Protein AF-A0A2E0Z6H3-F1 (afdb_monomer_lite)

Foldseek 3Di:
DFDWDQAQVRDTDGPVCVVVCCVPPPSNVVVVVVVVVVVVVVVVVVVVVVVVVVVVVPPPPPPPPPVVFQFPPRFDDDDLVVLLVLCPPLLCSLLVLLCVGQQVDAAGQKADPDPVDQKIWGFHADPNDTDTDIDGNLVVLLVSSVVSLCCSCVVNVVVVSDVNNVVVVVCQVVDDPVSSVVSSVSNVVSRVVRHDDPD

Structure (mmCIF, N/CA/C/O backbone):
data_AF-A0A2E0Z6H3-F1
#
_entry.id   AF-A0A2E0Z6H3-F1
#
loop_
_atom_site.group_PDB
_atom_site.id
_atom_site.type_symbol
_atom_site.label_atom_id
_atom_site.label_alt_id
_atom_site.label_comp_id
_atom_site.label_asym_id
_atom_site.label_entity_id
_atom_site.label_seq_id
_atom_site.pdbx_PDB_ins_code
_atom_site.Cartn_x
_atom_site.Cartn_y
_atom_site.Cartn_z
_atom_site.occupancy
_atom_site.B_iso_or_equiv
_atom_site.auth_seq_id
_atom_site.auth_comp_id
_atom_site.auth_asym_id
_atom_site.auth_atom_id
_atom_site.pdbx_PDB_model_num
ATOM 1 N N . MET A 1 1 ? -48.925 24.513 62.152 1.00 54.62 1 MET A N 1
ATOM 2 C CA . MET A 1 1 ? -49.611 23.361 61.527 1.00 54.62 1 MET A CA 1
ATOM 3 C C . MET A 1 1 ? -48.626 22.205 61.467 1.00 54.62 1 MET A C 1
ATOM 5 O O . MET A 1 1 ? -47.505 22.418 61.027 1.00 54.62 1 MET A O 1
ATOM 9 N N . SER A 1 2 ? -48.982 21.026 61.973 1.00 65.69 2 SER A N 1
ATOM 10 C CA . SER A 1 2 ? -48.089 19.860 61.970 1.00 65.69 2 SER A CA 1
ATOM 11 C C . SER A 1 2 ? -48.009 19.285 60.557 1.00 65.69 2 SER A C 1
ATOM 13 O O . SER A 1 2 ? -49.014 18.799 60.042 1.00 65.69 2 SER A O 1
ATOM 15 N N . GLU A 1 3 ? -46.840 19.339 59.918 1.00 81.25 3 GLU A N 1
ATOM 16 C CA . GLU A 1 3 ? -46.654 18.723 58.602 1.00 81.25 3 GLU A CA 1
ATOM 17 C C . GLU A 1 3 ? -46.812 17.200 58.707 1.00 81.25 3 GLU A C 1
ATOM 19 O O . GLU A 1 3 ? -46.030 16.506 59.371 1.00 81.25 3 GLU A O 1
ATOM 24 N N . ASN A 1 4 ? -47.856 16.688 58.058 1.00 86.69 4 ASN A N 1
ATOM 25 C CA . ASN A 1 4 ? -48.128 15.264 57.954 1.00 86.69 4 ASN A CA 1
ATOM 26 C C . ASN A 1 4 ? -47.523 14.718 56.661 1.00 86.69 4 ASN A C 1
ATOM 28 O O . ASN A 1 4 ? -47.667 15.306 55.592 1.00 86.69 4 ASN A O 1
ATOM 32 N N . VAL A 1 5 ? -46.875 13.562 56.760 1.00 87.69 5 VAL A N 1
ATOM 33 C CA . VAL A 1 5 ? -46.266 12.852 55.637 1.00 87.69 5 VAL A CA 1
ATOM 34 C C . VAL A 1 5 ? -47.102 11.616 55.332 1.00 87.69 5 VAL A C 1
ATOM 36 O O . VAL A 1 5 ? -47.430 10.835 56.231 1.00 87.69 5 VAL A O 1
ATOM 39 N N . ARG A 1 6 ? -47.448 11.433 54.055 1.00 89.38 6 ARG A N 1
ATOM 40 C CA . ARG A 1 6 ? -48.153 10.242 53.574 1.00 89.38 6 ARG A CA 1
ATOM 41 C C . ARG A 1 6 ? -47.163 9.087 53.446 1.00 89.38 6 ARG A C 1
ATOM 43 O O . ARG A 1 6 ? -46.123 9.229 52.810 1.00 89.38 6 ARG A O 1
ATOM 50 N N . THR A 1 7 ? -47.462 7.958 54.077 1.00 87.69 7 THR A N 1
ATOM 51 C CA . THR A 1 7 ? -46.603 6.769 54.055 1.00 87.69 7 THR A CA 1
ATOM 52 C C . THR A 1 7 ? -47.005 5.809 52.939 1.00 87.69 7 THR A C 1
ATOM 54 O O . THR A 1 7 ? -48.088 5.911 52.366 1.00 87.69 7 THR A O 1
ATOM 57 N N . LEU A 1 8 ? -46.137 4.836 52.657 1.00 83.81 8 LEU A N 1
ATOM 58 C CA . LEU A 1 8 ? -46.324 3.812 51.620 1.00 83.81 8 LEU A CA 1
ATOM 59 C C . LEU A 1 8 ? -47.538 2.905 51.875 1.00 83.81 8 LEU A C 1
ATOM 61 O O . LEU A 1 8 ? -48.073 2.302 50.953 1.00 83.81 8 LEU A O 1
ATOM 65 N N . CYS A 1 9 ? -48.017 2.831 53.121 1.00 87.75 9 CYS A N 1
ATOM 66 C CA . CYS A 1 9 ? -49.268 2.147 53.449 1.00 87.75 9 CYS A CA 1
ATOM 67 C C . CYS A 1 9 ? -50.520 3.037 53.305 1.00 87.75 9 CYS A C 1
ATOM 69 O O . CYS A 1 9 ? -51.617 2.595 53.646 1.00 87.75 9 CYS A O 1
ATOM 71 N N . GLY A 1 10 ? -50.361 4.280 52.836 1.00 86.94 10 GLY A N 1
ATOM 72 C CA . GLY A 1 10 ? -51.429 5.252 52.597 1.00 86.94 10 GLY A CA 1
ATOM 73 C C . GLY A 1 10 ? -51.813 6.115 53.803 1.00 86.94 10 GLY A C 1
ATOM 74 O O . GLY A 1 10 ? -52.630 7.021 53.642 1.00 86.94 10 GLY A O 1
ATOM 75 N N . LYS A 1 11 ? -51.234 5.877 54.990 1.00 88.12 11 LYS A N 1
ATOM 76 C CA . LYS A 1 11 ? -51.559 6.608 56.228 1.00 88.12 11 LYS A CA 1
ATOM 77 C C . LYS A 1 11 ? -50.783 7.920 56.340 1.00 88.12 11 LYS A C 1
ATOM 79 O O . LYS A 1 11 ? -49.640 8.017 55.900 1.00 88.12 11 LYS A O 1
ATOM 84 N N . LEU A 1 12 ? -51.397 8.922 56.963 1.00 89.06 12 LEU A N 1
ATOM 85 C CA . LEU A 1 12 ? -50.755 10.194 57.289 1.00 89.06 12 LEU A CA 1
ATOM 86 C C . LEU A 1 12 ? -50.176 10.125 58.701 1.00 89.06 12 LEU A C 1
ATOM 88 O O . LEU A 1 12 ? -50.877 9.780 59.651 1.00 89.06 12 LEU A O 1
ATOM 92 N N . HIS A 1 13 ? -48.896 10.454 58.834 1.00 88.62 13 HIS A N 1
ATOM 93 C CA . HIS A 1 13 ? -48.210 10.510 60.121 1.00 88.62 13 HIS A CA 1
ATOM 94 C C . HIS A 1 13 ? -47.474 11.839 60.264 1.00 88.62 13 HIS A C 1
ATOM 96 O O . HIS A 1 13 ? -46.907 12.342 59.295 1.00 88.62 13 HIS A O 1
ATOM 102 N N . SER A 1 14 ? -47.423 12.383 61.481 1.00 89.50 14 SER A N 1
ATOM 103 C CA . SER A 1 14 ? -46.542 13.514 61.775 1.00 89.50 14 SER A CA 1
ATOM 104 C C . SER A 1 14 ? -45.079 13.126 61.527 1.00 89.50 14 SER A C 1
ATOM 106 O O . SER A 1 14 ? -44.689 11.969 61.735 1.00 89.50 14 SER A O 1
ATOM 108 N N . LYS A 1 15 ? -44.238 14.095 61.142 1.00 84.25 15 LYS A N 1
ATOM 109 C CA . LYS A 1 15 ? -42.790 13.872 60.944 1.00 84.25 15 LYS A CA 1
ATOM 110 C C . LYS A 1 15 ? -42.109 13.179 62.132 1.00 84.25 15 LYS A C 1
ATOM 112 O O . LYS A 1 15 ? -41.262 12.318 61.932 1.00 84.25 15 LYS A O 1
ATOM 117 N N . SER A 1 16 ? -42.515 13.488 63.363 1.00 86.00 16 SER A N 1
ATOM 118 C CA . SER A 1 16 ? -41.980 12.866 64.584 1.00 86.00 16 SER A CA 1
ATOM 119 C C . SER A 1 16 ? -42.331 11.378 64.739 1.00 86.00 16 SER A C 1
ATOM 121 O O . SER A 1 16 ? -41.592 10.633 65.381 1.00 86.00 16 SER A O 1
ATOM 123 N N . ASN A 1 17 ? -43.427 10.914 64.130 1.00 87.00 17 ASN A N 1
ATOM 124 C CA . ASN A 1 17 ? -43.939 9.549 64.291 1.00 87.00 17 ASN A CA 1
ATOM 125 C C . ASN A 1 17 ? -43.661 8.633 63.092 1.00 87.00 17 ASN A C 1
ATOM 127 O O . ASN A 1 17 ? -43.848 7.417 63.192 1.00 87.00 17 ASN A O 1
ATOM 131 N N . ILE A 1 18 ? -43.174 9.175 61.971 1.00 86.50 18 ILE A N 1
ATOM 132 C CA . ILE A 1 18 ? -42.938 8.387 60.755 1.00 86.50 18 ILE A CA 1
ATOM 133 C C . ILE A 1 18 ? -41.872 7.301 60.943 1.00 86.50 18 ILE A C 1
ATOM 135 O O . ILE A 1 18 ? -42.036 6.194 60.438 1.00 86.50 18 ILE A O 1
ATOM 139 N N . SER A 1 19 ? -40.814 7.578 61.712 1.00 86.25 19 SER A N 1
ATOM 140 C CA . SER A 1 19 ? -39.741 6.608 61.979 1.00 86.25 19 SER A CA 1
ATOM 141 C C . SER A 1 19 ? -40.259 5.398 62.763 1.00 86.25 19 SER A C 1
ATOM 143 O O . SER A 1 19 ? -39.981 4.254 62.407 1.00 86.25 19 SER A O 1
ATOM 145 N N . LYS A 1 20 ? -41.106 5.635 63.777 1.00 88.38 20 LYS A N 1
ATOM 146 C CA . LYS A 1 20 ? -41.767 4.558 64.530 1.00 88.38 20 LYS A CA 1
ATOM 147 C C . LYS A 1 20 ? -42.702 3.751 63.634 1.00 88.38 20 LYS A C 1
ATOM 149 O O . LYS A 1 20 ? -42.660 2.527 63.666 1.00 88.38 20 LYS A O 1
ATOM 154 N N . HIS A 1 21 ? -43.497 4.424 62.801 1.00 88.00 21 HIS A N 1
ATOM 155 C CA . HIS A 1 21 ? -44.404 3.759 61.868 1.00 88.00 21 HIS A CA 1
ATOM 156 C C . HIS A 1 21 ? -43.667 2.871 60.855 1.00 88.00 21 HIS A C 1
ATOM 158 O O . HIS A 1 21 ? -44.084 1.737 60.633 1.00 88.00 21 HIS A O 1
ATOM 164 N N . ARG A 1 22 ? -42.562 3.347 60.264 1.00 84.31 22 ARG A N 1
ATOM 165 C CA . ARG A 1 22 ? -41.758 2.555 59.316 1.00 84.31 22 ARG A CA 1
ATOM 166 C C . ARG A 1 22 ? -41.234 1.257 59.936 1.00 84.31 22 ARG A C 1
ATOM 168 O O . ARG A 1 22 ? -41.181 0.249 59.247 1.00 84.31 22 ARG A O 1
ATOM 175 N N . LYS A 1 23 ? -40.922 1.260 61.236 1.00 86.44 23 LYS A N 1
ATOM 176 C CA . LYS A 1 23 ? -40.415 0.084 61.963 1.00 86.44 23 LYS A CA 1
ATOM 177 C C . LYS A 1 23 ? -41.486 -0.929 62.369 1.00 86.44 23 LYS A C 1
ATOM 179 O O . LYS A 1 23 ? -41.143 -2.070 62.649 1.00 86.44 23 LYS A O 1
ATOM 184 N N . THR A 1 24 ? -42.755 -0.531 62.443 1.00 88.44 24 THR A N 1
ATOM 185 C CA . THR A 1 24 ? -43.838 -1.392 62.958 1.00 88.44 24 THR A CA 1
ATOM 186 C C . THR A 1 24 ? -44.885 -1.743 61.906 1.00 88.44 24 THR A C 1
ATOM 188 O O . THR A 1 24 ? -45.574 -2.755 62.021 1.00 88.44 24 THR A O 1
ATOM 191 N N . CYS A 1 25 ? -45.023 -0.939 60.852 1.00 90.94 25 CYS A N 1
ATOM 192 C CA . CYS A 1 25 ? -46.000 -1.187 59.806 1.00 90.94 25 CYS A CA 1
ATOM 193 C C . CYS A 1 25 ? -45.493 -2.234 58.811 1.00 90.94 25 CYS A C 1
ATOM 195 O O . CYS A 1 25 ? -44.697 -1.928 57.925 1.00 90.94 25 CYS A O 1
ATOM 197 N N . LEU A 1 26 ? -46.051 -3.445 58.883 1.00 88.44 26 LEU A N 1
ATOM 198 C CA . LEU A 1 26 ? -45.723 -4.556 57.981 1.00 88.44 26 LEU A CA 1
ATOM 199 C C . LEU A 1 26 ? -45.825 -4.197 56.487 1.00 88.44 26 LEU A C 1
ATOM 201 O O . LEU A 1 26 ? -45.014 -4.673 55.700 1.00 88.44 26 LEU A O 1
ATOM 205 N N . LYS A 1 27 ? -46.782 -3.345 56.083 1.00 87.56 27 LYS A N 1
ATOM 206 C CA . LYS A 1 27 ? -46.908 -2.888 54.684 1.00 87.56 27 LYS A CA 1
ATOM 207 C C . LYS A 1 27 ? -45.717 -2.026 54.251 1.00 87.56 27 LYS A C 1
ATOM 209 O O . LYS A 1 27 ? -45.166 -2.257 53.182 1.00 87.56 27 LYS A O 1
ATOM 214 N N . CYS A 1 28 ? -45.306 -1.068 55.085 1.00 86.19 28 CYS A N 1
ATOM 215 C CA . CYS A 1 28 ? -44.148 -0.217 54.802 1.00 86.19 28 CYS A CA 1
ATOM 216 C C . CYS A 1 28 ? -42.841 -1.021 54.824 1.00 86.19 28 CYS A C 1
ATOM 218 O O . CYS A 1 28 ? -42.010 -0.831 53.945 1.00 86.19 28 CYS A O 1
ATOM 220 N N . ILE A 1 29 ? -42.694 -1.966 55.760 1.00 88.25 29 ILE A N 1
ATOM 221 C CA . ILE A 1 29 ? -41.521 -2.852 55.844 1.00 88.25 29 ILE A CA 1
ATOM 222 C C . ILE A 1 29 ? -41.402 -3.722 54.590 1.00 88.25 29 ILE A C 1
ATOM 224 O O . ILE A 1 29 ? -40.332 -3.784 53.991 1.00 88.25 29 ILE A O 1
ATOM 228 N N . LYS A 1 30 ? -42.497 -4.373 54.167 1.00 87.94 30 LYS A N 1
ATOM 229 C CA . LYS A 1 30 ? -42.501 -5.210 52.957 1.00 87.94 30 LYS A CA 1
ATOM 230 C C . LYS A 1 30 ? -42.133 -4.406 51.711 1.00 87.94 30 LYS A C 1
ATOM 232 O O . LYS A 1 30 ? -41.346 -4.894 50.910 1.00 87.94 30 LYS A O 1
ATOM 237 N N . TYR A 1 31 ? -42.652 -3.184 51.583 1.00 87.69 31 TYR A N 1
ATOM 238 C CA . TYR A 1 31 ? -42.304 -2.296 50.474 1.00 87.69 31 TYR A CA 1
ATOM 239 C C . TYR A 1 31 ? -40.823 -1.887 50.505 1.00 87.69 31 TYR A C 1
ATOM 241 O O . TYR A 1 31 ? -40.133 -1.970 49.496 1.00 87.69 31 TYR A O 1
ATOM 249 N N . GLU A 1 32 ? -40.296 -1.470 51.662 1.00 86.81 32 GLU A N 1
ATOM 250 C CA . GLU A 1 32 ? -38.875 -1.107 51.773 1.00 86.81 32 GLU A CA 1
ATOM 251 C C . GLU A 1 32 ? -37.958 -2.308 51.481 1.00 86.81 32 GLU A C 1
ATOM 253 O O . GLU A 1 32 ? -36.892 -2.141 50.889 1.00 86.81 32 GLU A O 1
ATOM 258 N N . GLN A 1 33 ? -38.368 -3.525 51.850 1.00 88.25 33 GLN A N 1
ATOM 259 C CA . GLN A 1 33 ? -37.642 -4.750 51.512 1.00 88.25 33 GLN A CA 1
ATOM 260 C C . GLN A 1 33 ? -37.700 -5.079 50.015 1.00 88.25 33 GLN A C 1
ATOM 262 O O . GLN A 1 33 ? -36.668 -5.447 49.454 1.00 88.25 33 GLN A O 1
ATOM 267 N N . SER A 1 34 ? -38.858 -4.942 49.358 1.00 88.06 34 SER A N 1
ATOM 268 C CA . SER A 1 34 ? -38.969 -5.173 47.911 1.00 88.06 34 SER A CA 1
ATOM 269 C C . SER A 1 34 ? -38.169 -4.148 47.112 1.00 88.06 34 SER A C 1
ATOM 271 O O . SER A 1 34 ? -37.469 -4.519 46.177 1.00 88.06 34 SER A O 1
ATOM 273 N N . GLU A 1 35 ? -38.196 -2.883 47.528 1.00 90.38 35 GLU A N 1
ATOM 274 C CA . GLU A 1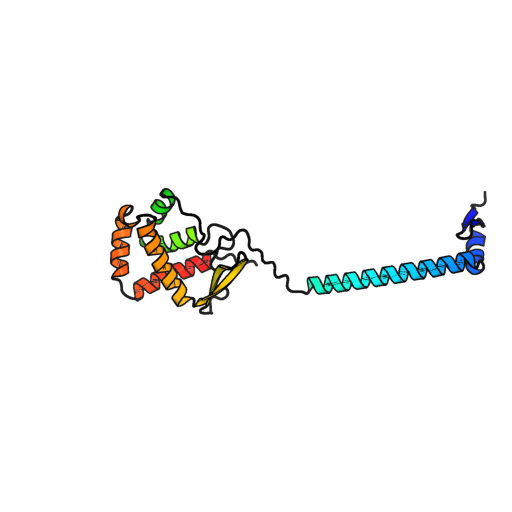 35 ? -37.439 -1.816 46.873 1.00 90.38 35 GLU A CA 1
ATOM 275 C C . GLU A 1 35 ? -35.927 -2.034 47.009 1.00 90.38 35 GLU A C 1
ATOM 277 O O . GLU A 1 35 ? -35.180 -1.889 46.046 1.00 90.38 35 GLU A O 1
ATOM 282 N N . ARG A 1 36 ? -35.464 -2.470 48.190 1.00 90.31 36 ARG A N 1
ATOM 283 C CA . ARG A 1 36 ? -34.057 -2.847 48.394 1.00 90.31 36 ARG A CA 1
ATOM 284 C C . ARG A 1 36 ? -33.633 -4.017 47.511 1.00 90.31 36 ARG A C 1
ATOM 286 O O . ARG A 1 36 ? -32.506 -3.997 47.029 1.00 90.31 36 ARG A O 1
ATOM 293 N N . ARG A 1 37 ? -34.500 -5.017 47.307 1.00 91.94 37 ARG A N 1
ATOM 294 C CA . ARG A 1 37 ? -34.218 -6.128 46.381 1.00 91.94 37 ARG A CA 1
ATOM 295 C C . ARG A 1 37 ? -34.100 -5.632 44.945 1.00 91.94 37 ARG A C 1
ATOM 297 O O . ARG A 1 37 ? -33.092 -5.920 44.317 1.00 91.94 37 ARG A O 1
ATOM 304 N N . ARG A 1 38 ? -35.042 -4.800 44.491 1.00 93.75 38 ARG A N 1
ATOM 305 C CA . ARG A 1 38 ? -35.004 -4.210 43.145 1.00 93.75 38 ARG A CA 1
ATOM 306 C C . ARG A 1 38 ? -33.718 -3.415 42.899 1.00 93.75 38 ARG A C 1
ATOM 308 O O . ARG A 1 38 ? -33.025 -3.662 41.925 1.00 93.75 38 ARG A O 1
ATOM 315 N N . ILE A 1 39 ? -33.344 -2.534 43.831 1.00 92.94 39 ILE A N 1
ATOM 316 C CA . ILE A 1 39 ? -32.099 -1.749 43.734 1.00 92.94 39 ILE A CA 1
ATOM 317 C C . ILE A 1 39 ? -30.861 -2.660 43.704 1.00 92.94 39 ILE A C 1
ATOM 319 O O . ILE A 1 39 ? -29.871 -2.343 43.049 1.00 92.94 39 ILE A O 1
ATOM 323 N N . GLN A 1 40 ? -30.881 -3.777 44.435 1.00 93.94 40 GLN A N 1
ATOM 324 C CA . GLN A 1 40 ? -29.771 -4.729 44.446 1.00 93.94 40 GLN A CA 1
ATOM 325 C C . GLN A 1 40 ? -29.646 -5.481 43.112 1.00 93.94 40 GLN A C 1
ATOM 327 O O . GLN A 1 40 ? -28.529 -5.693 42.645 1.00 93.94 40 GLN A O 1
ATOM 332 N N . GLU A 1 41 ? -30.771 -5.857 42.504 1.00 93.94 41 GLU A N 1
ATOM 333 C CA . GLU A 1 41 ? -30.829 -6.499 41.185 1.00 93.94 41 GLU A CA 1
ATOM 334 C C . GLU A 1 41 ? -30.325 -5.550 40.089 1.00 93.94 41 GLU A C 1
ATOM 336 O O . GLU A 1 41 ? -29.409 -5.909 39.352 1.00 93.94 41 GLU A O 1
ATOM 341 N N . GLU A 1 42 ? -30.816 -4.306 40.066 1.00 93.44 42 GLU A N 1
ATOM 342 C CA . GLU A 1 42 ? -30.368 -3.268 39.122 1.00 93.44 42 GLU A CA 1
ATOM 343 C C . GLU A 1 42 ? -28.862 -2.983 39.254 1.00 93.44 42 GLU A C 1
ATOM 345 O O . GLU A 1 42 ? -28.157 -2.831 38.257 1.00 93.44 42 GLU A O 1
ATOM 350 N N . LYS A 1 43 ? -28.327 -2.952 40.484 1.00 93.75 43 LYS A N 1
ATOM 351 C CA . LYS A 1 43 ? -26.879 -2.806 40.702 1.00 93.75 43 LYS A CA 1
ATOM 352 C C . LYS A 1 43 ? -26.084 -3.971 40.121 1.00 93.75 43 LYS A C 1
ATOM 354 O O . LYS A 1 43 ? -25.047 -3.739 39.510 1.00 93.75 43 LYS A O 1
ATOM 359 N N . CYS A 1 44 ? -26.570 -5.200 40.293 1.00 92.00 44 CYS A N 1
ATOM 360 C CA . CYS A 1 44 ? -25.912 -6.380 39.742 1.00 92.00 44 CYS A CA 1
ATOM 361 C C . CYS A 1 44 ? -25.893 -6.347 38.206 1.00 92.00 44 CYS A C 1
ATOM 363 O O . CYS A 1 44 ? -24.863 -6.650 37.607 1.00 92.00 44 CYS A O 1
ATOM 365 N N . GLU A 1 45 ? -26.985 -5.917 37.571 1.00 94.06 45 GLU A N 1
ATOM 366 C CA . GLU A 1 45 ? -27.059 -5.750 36.115 1.00 94.06 45 GLU A CA 1
ATOM 367 C C . GLU A 1 45 ? -26.087 -4.671 35.609 1.00 94.06 45 GLU A C 1
ATOM 369 O O . GLU A 1 45 ? -25.356 -4.895 34.643 1.00 94.06 45 GLU A O 1
ATOM 374 N N . ILE A 1 46 ? -26.003 -3.52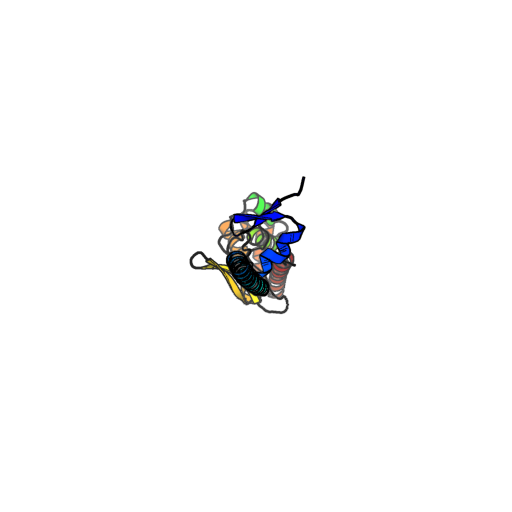8 36.299 1.00 93.44 46 ILE A N 1
ATOM 375 C CA . ILE A 1 46 ? -25.039 -2.467 35.969 1.00 93.44 46 ILE A CA 1
ATOM 376 C C . ILE A 1 46 ? -23.600 -2.983 36.059 1.00 93.44 46 ILE A C 1
ATOM 378 O O . ILE A 1 46 ? -22.791 -2.691 35.177 1.00 93.44 46 ILE A O 1
ATOM 382 N N . ASP A 1 47 ? -23.271 -3.744 37.101 1.00 93.12 47 ASP A N 1
ATOM 383 C CA . ASP A 1 47 ? -21.924 -4.290 37.278 1.00 93.12 47 ASP A CA 1
ATOM 384 C C . ASP A 1 47 ? -21.585 -5.323 36.190 1.00 93.12 47 ASP A C 1
ATOM 386 O O . ASP A 1 47 ? -20.470 -5.315 35.663 1.00 93.12 47 ASP A O 1
ATOM 390 N N . GLN A 1 48 ? -22.553 -6.146 35.769 1.00 93.44 48 GLN A N 1
ATOM 391 C CA . GLN A 1 48 ? -22.389 -7.067 34.635 1.00 93.44 48 GLN A CA 1
ATOM 392 C C . GLN A 1 48 ? -22.176 -6.324 33.309 1.00 93.44 48 GLN A C 1
ATOM 394 O O . GLN A 1 48 ? -21.293 -6.687 32.530 1.00 93.44 48 GLN A O 1
ATOM 399 N N . LEU A 1 49 ? -22.949 -5.266 33.049 1.00 91.38 49 LEU A N 1
ATOM 400 C CA . LEU A 1 49 ? -22.798 -4.453 31.840 1.00 91.38 49 LEU A CA 1
ATOM 401 C C . LEU A 1 49 ? -21.451 -3.725 31.809 1.00 91.38 49 LEU A C 1
ATOM 403 O O . LEU A 1 49 ? -20.818 -3.669 30.755 1.00 91.38 49 LEU A O 1
ATOM 407 N N . LYS A 1 50 ? -20.979 -3.219 32.954 1.00 91.81 50 LYS A N 1
ATOM 408 C CA . LYS A 1 50 ? -19.642 -2.619 33.074 1.00 91.81 50 LYS A CA 1
ATOM 409 C C . LYS A 1 50 ? -18.536 -3.633 32.813 1.00 91.81 50 LYS A C 1
ATOM 411 O O . LYS A 1 50 ? -17.641 -3.339 32.033 1.00 91.81 50 LYS A O 1
ATOM 416 N N . ALA A 1 51 ? -18.626 -4.830 33.394 1.00 90.00 51 ALA A N 1
ATOM 417 C CA . ALA A 1 51 ? -17.658 -5.893 33.132 1.00 90.00 51 ALA A CA 1
ATOM 418 C C . ALA A 1 51 ? -17.612 -6.262 31.639 1.00 90.00 51 ALA A C 1
ATOM 420 O O . ALA A 1 51 ? -16.534 -6.419 31.070 1.00 90.00 51 ALA A O 1
ATOM 421 N N . ARG A 1 52 ? -18.775 -6.314 30.978 1.00 89.56 52 ARG A N 1
ATOM 422 C CA . ARG A 1 52 ? -18.865 -6.572 29.536 1.00 89.56 52 ARG A CA 1
ATOM 423 C C . ARG A 1 52 ? -18.283 -5.436 28.691 1.00 89.56 52 ARG A C 1
ATOM 425 O O . ARG A 1 52 ? -17.668 -5.713 27.666 1.00 89.56 52 ARG A O 1
ATOM 432 N N . LEU A 1 53 ? -18.457 -4.175 29.096 1.00 84.62 53 LEU A N 1
ATOM 433 C CA . LEU A 1 53 ? -17.805 -3.038 28.436 1.00 84.62 53 LEU A CA 1
ATOM 434 C C . LEU A 1 53 ? -16.284 -3.096 28.601 1.00 84.62 53 LEU A C 1
ATOM 436 O O . LEU A 1 53 ? -15.581 -2.956 27.608 1.00 84.62 53 LEU A O 1
ATOM 440 N N . ASP A 1 54 ? -15.787 -3.396 29.802 1.00 85.81 54 ASP A N 1
ATOM 441 C CA . ASP A 1 54 ? -14.355 -3.577 30.063 1.00 85.81 54 ASP A CA 1
ATOM 442 C C . ASP A 1 54 ? -13.755 -4.713 29.220 1.00 85.81 54 ASP A C 1
ATOM 444 O O . ASP A 1 54 ? -12.638 -4.598 28.716 1.00 85.81 54 ASP A O 1
ATOM 448 N N . GLU A 1 55 ? -14.475 -5.826 29.057 1.00 84.00 55 GLU A N 1
ATOM 449 C CA . GLU A 1 55 ? -14.061 -6.922 28.175 1.00 84.00 55 GLU A CA 1
ATOM 450 C C . GLU A 1 55 ? -14.030 -6.488 26.707 1.00 84.00 55 GLU A C 1
ATOM 452 O O . GLU A 1 55 ? -13.059 -6.781 26.010 1.00 84.00 55 GLU A O 1
ATOM 457 N N . LEU A 1 56 ? -15.050 -5.763 26.241 1.00 76.25 56 LEU A N 1
ATOM 458 C CA . LEU A 1 56 ? -15.106 -5.235 24.874 1.00 76.25 56 LEU A CA 1
ATOM 459 C C . LEU A 1 56 ? -14.036 -4.165 24.608 1.00 76.25 56 LEU A C 1
ATOM 461 O O . LEU A 1 56 ? -13.534 -4.080 23.490 1.00 76.25 56 LEU A O 1
ATOM 465 N N . GLU A 1 57 ? -13.654 -3.369 25.608 1.00 75.25 57 GLU A N 1
ATOM 466 C CA . GLU A 1 57 ? -12.545 -2.413 25.498 1.00 75.25 57 GLU A CA 1
ATOM 467 C C . GLU A 1 57 ? -11.176 -3.099 25.483 1.00 75.25 57 GLU A C 1
ATOM 469 O O . GLU A 1 57 ? -10.265 -2.631 24.799 1.00 75.25 57 GLU A O 1
ATOM 474 N N . LYS A 1 58 ? -11.030 -4.213 26.212 1.00 76.56 58 LYS A N 1
ATOM 475 C CA . LYS A 1 58 ? -9.809 -5.036 26.224 1.00 76.56 58 LYS A CA 1
ATOM 476 C C . LYS A 1 58 ? -9.674 -5.915 24.987 1.00 76.56 58 LYS A C 1
ATOM 478 O O . LYS A 1 58 ? -8.568 -6.376 24.698 1.00 76.56 58 LYS A O 1
ATOM 483 N N . GLN A 1 59 ? -10.763 -6.165 24.259 1.00 61.94 59 GLN A N 1
ATOM 484 C CA . GLN A 1 59 ? -10.666 -6.811 22.960 1.00 61.94 59 GLN A CA 1
ATOM 485 C C . GLN A 1 59 ? -9.889 -5.899 22.003 1.00 61.94 59 GLN A C 1
ATOM 487 O O . GLN A 1 59 ? -10.159 -4.697 21.934 1.00 61.94 59 GLN A O 1
ATOM 492 N N . PRO A 1 60 ? -8.920 -6.442 21.246 1.00 56.09 60 PRO A N 1
ATOM 493 C CA . PRO A 1 60 ? -8.242 -5.671 20.223 1.00 56.09 60 PRO A CA 1
ATOM 494 C C . PRO A 1 60 ? -9.296 -5.168 19.238 1.00 56.09 60 PRO A C 1
ATOM 496 O O . PRO A 1 60 ? -9.901 -5.954 18.510 1.00 56.09 60 PRO A O 1
ATOM 499 N N . LYS A 1 61 ? -9.527 -3.851 19.229 1.00 51.47 61 LYS A N 1
ATOM 500 C CA . LYS A 1 61 ? -10.333 -3.191 18.205 1.00 51.47 61 LYS A CA 1
ATOM 501 C C . LYS A 1 61 ? -9.643 -3.444 16.870 1.00 51.47 61 LYS A C 1
ATOM 503 O O . LYS A 1 61 ? -8.713 -2.731 16.500 1.00 51.47 61 LYS A O 1
ATOM 508 N N . THR A 1 62 ? -10.083 -4.459 16.133 1.00 45.66 62 THR A N 1
ATOM 509 C CA . THR A 1 62 ? -9.787 -4.571 14.707 1.00 45.66 62 THR A CA 1
ATOM 510 C C . THR A 1 62 ? -10.630 -3.516 14.016 1.00 45.66 62 THR A C 1
ATOM 512 O O . THR A 1 62 ? -11.683 -3.799 13.443 1.00 45.66 62 THR A O 1
ATOM 515 N N . THR A 1 63 ? -10.214 -2.258 14.137 1.00 42.22 63 THR A N 1
ATOM 516 C CA . THR A 1 63 ? -10.748 -1.193 13.309 1.00 42.22 63 THR A CA 1
ATOM 517 C C . THR A 1 63 ? -10.272 -1.520 11.898 1.00 42.22 63 THR A C 1
ATOM 519 O O . THR A 1 63 ? -9.173 -1.156 11.493 1.00 42.22 63 THR A O 1
ATOM 522 N N . ASN A 1 64 ? -11.074 -2.289 11.163 1.00 46.94 64 ASN A N 1
ATOM 523 C CA . ASN A 1 64 ? -10.956 -2.429 9.720 1.00 46.94 64 ASN A CA 1
ATOM 524 C C . ASN A 1 64 ? -11.352 -1.079 9.119 1.00 46.94 64 ASN A C 1
ATOM 526 O O . ASN A 1 64 ? -12.430 -0.910 8.550 1.00 46.94 64 ASN A O 1
ATOM 530 N N . VAL A 1 65 ? -10.492 -0.077 9.305 1.00 48.47 65 VAL A N 1
ATOM 531 C CA . VAL A 1 65 ? -10.613 1.205 8.630 1.00 48.47 65 VAL A CA 1
ATOM 532 C C . VAL A 1 65 ? -10.149 0.976 7.193 1.00 48.47 65 VAL A C 1
ATOM 534 O O . VAL A 1 65 ? -9.069 1.386 6.782 1.00 48.47 65 VAL A O 1
ATOM 537 N N . PHE A 1 66 ? -10.956 0.280 6.393 1.00 51.81 66 PHE A N 1
ATOM 538 C CA . PHE A 1 66 ? -10.829 0.358 4.944 1.00 51.81 66 PHE A CA 1
ATOM 539 C C . PHE A 1 66 ? -11.333 1.746 4.538 1.00 51.81 66 PHE A C 1
ATOM 541 O O . PHE A 1 66 ? -12.451 1.883 4.043 1.00 51.81 66 PHE A O 1
ATOM 548 N N . VAL A 1 67 ? -10.548 2.797 4.814 1.00 57.06 67 VAL A N 1
ATOM 549 C CA . VAL A 1 67 ? -10.839 4.184 4.417 1.00 57.06 67 VAL A CA 1
ATOM 550 C C . VAL A 1 67 ? -10.892 4.241 2.896 1.00 57.06 67 VAL A C 1
ATOM 552 O O . VAL A 1 67 ? -9.900 4.560 2.264 1.00 57.06 67 VAL A O 1
ATOM 555 N N . ASN A 1 68 ? -12.020 3.891 2.278 1.00 69.38 68 ASN A N 1
ATOM 556 C CA . ASN A 1 68 ? -12.270 4.052 0.843 1.00 69.38 68 ASN A CA 1
ATOM 557 C C . ASN A 1 68 ? -11.071 3.665 -0.065 1.00 69.38 68 ASN A C 1
ATOM 559 O O . ASN A 1 68 ? -10.831 4.311 -1.089 1.00 69.38 68 ASN A O 1
ATOM 563 N N . ILE A 1 69 ? -10.288 2.658 0.349 1.00 82.00 69 ILE A N 1
ATOM 564 C CA . ILE A 1 69 ? -9.078 2.231 -0.351 1.00 82.00 69 ILE A CA 1
ATOM 565 C C . ILE A 1 69 ? -9.539 1.390 -1.531 1.00 82.00 69 ILE A C 1
ATOM 567 O O . ILE A 1 69 ? -10.353 0.473 -1.371 1.00 82.00 69 ILE A O 1
ATOM 571 N N . ILE A 1 70 ? -9.062 1.738 -2.718 1.00 85.44 70 ILE A N 1
ATOM 572 C CA . ILE A 1 70 ? -9.401 1.037 -3.952 1.00 85.44 70 ILE A CA 1
ATOM 573 C C . ILE A 1 70 ? -8.532 -0.224 -4.027 1.00 85.44 70 ILE A C 1
ATOM 575 O O . ILE A 1 70 ? -7.315 -0.093 -3.896 1.00 85.44 70 ILE A O 1
ATOM 579 N N . PRO A 1 71 ? -9.110 -1.426 -4.195 1.00 88.12 71 PRO A N 1
ATOM 580 C CA . PRO A 1 71 ? -8.329 -2.650 -4.330 1.00 88.12 71 PRO A CA 1
ATOM 581 C C . PRO A 1 71 ? -7.283 -2.551 -5.444 1.00 88.12 71 PRO A C 1
ATOM 583 O O . PRO A 1 71 ? -7.442 -1.815 -6.420 1.00 88.12 71 PRO A O 1
ATOM 586 N N . PHE A 1 72 ? -6.199 -3.296 -5.282 1.00 89.62 72 PHE A N 1
ATOM 587 C CA . PHE A 1 72 ? -5.165 -3.445 -6.289 1.00 89.62 72 PHE A CA 1
ATOM 588 C C . PHE A 1 72 ? -5.773 -3.972 -7.592 1.00 89.62 72 PHE A C 1
ATOM 590 O O . PHE A 1 72 ? -6.642 -4.844 -7.565 1.00 89.62 72 PHE A O 1
ATOM 597 N N . SER A 1 73 ? -5.327 -3.420 -8.720 1.00 87.38 73 SER A N 1
ATOM 598 C CA . SER A 1 73 ? -5.868 -3.676 -10.067 1.00 87.38 73 SER A CA 1
ATOM 599 C C . SER A 1 73 ? -7.260 -3.099 -10.353 1.00 87.38 73 SER A C 1
ATOM 601 O O . SER A 1 73 ? -7.765 -3.281 -11.460 1.00 87.38 73 SER A O 1
ATOM 603 N N . GLN A 1 74 ? -7.874 -2.378 -9.412 1.00 86.38 74 GLN A N 1
ATOM 604 C CA . GLN A 1 74 ? -9.133 -1.654 -9.630 1.00 86.38 74 GLN A CA 1
ATOM 605 C C . GLN A 1 74 ? -8.952 -0.128 -9.611 1.00 86.38 74 GLN A C 1
ATOM 607 O O . GLN A 1 74 ? -9.920 0.622 -9.475 1.00 86.38 74 GLN A O 1
ATOM 612 N N . GLU A 1 75 ? -7.713 0.355 -9.714 1.00 89.69 75 GLU A N 1
ATOM 613 C CA . GLU A 1 75 ? -7.408 1.780 -9.648 1.00 89.69 75 GLU A CA 1
ATOM 614 C C . GLU A 1 75 ? -7.990 2.540 -10.853 1.00 89.69 75 GLU A C 1
ATOM 616 O O . GLU A 1 75 ? -8.005 2.025 -11.978 1.00 89.69 75 GLU A O 1
ATOM 621 N N . PRO A 1 76 ? -8.458 3.786 -10.654 1.00 88.50 76 PRO A N 1
ATOM 622 C CA . PRO A 1 76 ? -8.970 4.598 -11.746 1.00 88.50 76 PRO A CA 1
ATOM 623 C C . PRO A 1 76 ? -7.864 4.901 -12.762 1.00 88.50 76 PRO A C 1
ATOM 625 O O . PRO A 1 76 ? -6.682 5.002 -12.427 1.00 88.50 76 PRO A O 1
ATOM 628 N N . MET A 1 77 ? -8.256 5.087 -14.022 1.00 88.75 77 MET A N 1
ATOM 629 C CA . MET A 1 77 ? -7.320 5.529 -15.054 1.00 88.75 77 MET A CA 1
ATOM 630 C C . MET A 1 77 ? -6.861 6.964 -14.796 1.00 88.75 77 MET A C 1
ATOM 632 O O . MET A 1 77 ? -7.662 7.826 -14.433 1.00 88.75 77 MET A O 1
ATOM 636 N N . LEU A 1 78 ? -5.572 7.218 -15.021 1.00 90.38 78 LEU A N 1
ATOM 637 C CA . LEU A 1 78 ? -5.008 8.563 -14.956 1.00 90.38 78 LEU A CA 1
ATOM 638 C C . LEU A 1 78 ? -5.364 9.345 -16.226 1.00 90.38 78 LEU A C 1
ATOM 640 O O . LEU A 1 78 ? -5.521 8.766 -17.304 1.00 90.38 78 LEU A O 1
ATOM 644 N N . SER A 1 79 ? -5.482 10.668 -16.110 1.00 91.94 79 SER A N 1
ATOM 645 C CA . SER A 1 79 ? -5.702 11.523 -17.277 1.00 91.94 79 SER A CA 1
ATOM 646 C C . SER A 1 79 ? -4.433 11.606 -18.134 1.00 91.94 79 SER A C 1
ATOM 648 O O . SER A 1 79 ? -3.310 11.494 -17.640 1.00 91.94 79 SER A O 1
ATOM 650 N N . GLN A 1 80 ? -4.603 11.844 -19.435 1.00 88.62 80 GLN A N 1
ATOM 651 C CA . GLN A 1 80 ? -3.484 12.004 -20.374 1.00 88.62 80 GLN A CA 1
ATOM 652 C C . GLN A 1 80 ? -2.571 13.190 -20.016 1.00 88.62 80 GLN A C 1
ATOM 654 O O . GLN A 1 80 ? -1.366 13.139 -20.248 1.00 88.62 80 GLN A O 1
ATOM 659 N N . GLU A 1 81 ? -3.130 14.247 -19.424 1.00 90.06 81 GLU A N 1
ATOM 660 C CA . GLU A 1 81 ? -2.372 15.400 -18.925 1.00 90.06 81 GLU A CA 1
ATOM 661 C C . GLU A 1 81 ? -1.467 15.000 -17.759 1.00 90.06 81 GLU A C 1
ATOM 663 O O . GLU A 1 81 ? -0.264 15.251 -17.804 1.00 90.06 81 GLU A O 1
ATOM 668 N N . THR A 1 82 ? -2.006 14.269 -16.778 1.00 91.62 82 THR A N 1
ATOM 669 C CA . THR A 1 82 ? -1.217 13.749 -15.655 1.00 91.62 82 THR A CA 1
ATOM 670 C C . THR A 1 82 ? -0.110 12.816 -16.138 1.00 91.62 82 THR A C 1
ATOM 672 O O . THR A 1 82 ? 1.013 12.904 -15.652 1.00 91.62 82 THR A O 1
ATOM 675 N N . ILE A 1 83 ? -0.373 11.953 -17.127 1.00 92.50 83 ILE A N 1
ATOM 676 C CA . ILE A 1 83 ? 0.671 11.088 -17.696 1.00 92.50 83 ILE A CA 1
ATOM 677 C C . ILE A 1 83 ? 1.803 11.916 -18.308 1.00 92.50 83 ILE A C 1
ATOM 679 O O . ILE A 1 83 ? 2.963 11.642 -18.016 1.00 92.50 83 ILE A O 1
ATOM 683 N N . LYS A 1 84 ? 1.501 12.951 -19.100 1.00 90.94 84 LYS A N 1
ATOM 684 C CA . LYS A 1 84 ? 2.535 13.815 -19.699 1.00 90.94 84 LYS A CA 1
ATOM 685 C C . LYS A 1 84 ? 3.458 14.430 -18.651 1.00 90.94 84 LYS A C 1
ATOM 687 O O . LYS A 1 84 ? 4.670 14.428 -18.840 1.00 90.94 84 LYS A O 1
ATOM 692 N N . GLU A 1 85 ? 2.896 14.904 -17.543 1.00 92.06 85 GLU A N 1
ATOM 693 C CA . GLU A 1 85 ? 3.669 15.456 -16.425 1.00 92.06 85 GLU A CA 1
ATOM 694 C C . GLU A 1 85 ? 4.520 14.393 -15.713 1.00 92.06 85 GLU A C 1
ATOM 696 O O . GLU A 1 85 ? 5.617 14.684 -15.236 1.00 92.06 85 GLU A O 1
ATOM 701 N N . LEU A 1 86 ? 4.040 13.147 -15.650 1.00 93.38 86 LEU A N 1
ATOM 702 C CA . LEU A 1 86 ? 4.755 12.039 -15.014 1.00 93.38 86 LEU A CA 1
ATOM 703 C C . LEU A 1 86 ? 5.965 11.561 -15.818 1.00 93.38 86 LEU A C 1
ATOM 705 O O . LEU A 1 86 ? 6.931 11.098 -15.211 1.00 93.38 86 LEU A O 1
ATOM 709 N N . LEU A 1 87 ? 5.931 11.669 -17.150 1.00 92.62 87 LEU A N 1
ATOM 710 C CA . LEU A 1 87 ? 7.008 11.185 -18.024 1.00 92.62 87 LEU A CA 1
ATOM 711 C C . LEU A 1 87 ? 8.305 11.997 -17.907 1.00 92.62 87 LEU A C 1
ATOM 713 O O . LEU A 1 87 ? 9.341 11.538 -18.387 1.00 92.62 87 LEU A O 1
ATOM 717 N N . GLU A 1 88 ? 8.281 13.155 -17.241 1.00 90.31 88 GLU A N 1
ATOM 718 C CA . GLU A 1 88 ? 9.454 14.005 -17.044 1.00 90.31 88 GLU A CA 1
ATOM 719 C C . GLU A 1 88 ? 9.780 14.204 -15.536 1.00 90.31 88 GLU A C 1
ATOM 721 O O . GLU A 1 88 ? 8.929 14.619 -14.737 1.00 90.31 88 GLU A O 1
ATOM 726 N N . PRO A 1 89 ? 11.015 13.911 -15.079 1.00 91.88 89 PRO A N 1
ATOM 727 C CA . PRO A 1 89 ? 12.091 13.254 -15.819 1.00 91.88 89 PRO A CA 1
ATOM 728 C C . PRO A 1 89 ? 11.812 11.755 -16.024 1.00 91.88 89 PRO A C 1
ATOM 730 O O . PRO A 1 89 ? 11.267 11.082 -15.147 1.00 91.88 89 PRO A O 1
ATOM 733 N N . ALA A 1 90 ? 12.273 11.214 -17.155 1.00 90.81 90 ALA A N 1
ATOM 734 C CA . ALA A 1 90 ? 12.036 9.821 -17.547 1.00 90.81 90 ALA A CA 1
ATOM 735 C C . ALA A 1 90 ? 12.524 8.776 -16.525 1.00 90.81 90 ALA A C 1
ATOM 737 O O . ALA A 1 90 ? 11.938 7.706 -16.427 1.00 90.81 90 ALA A O 1
ATOM 738 N N . SER A 1 91 ? 13.560 9.067 -15.731 1.00 89.19 91 SER A N 1
ATOM 739 C CA . SER A 1 91 ? 14.046 8.138 -14.699 1.00 89.19 91 SER A CA 1
ATOM 740 C C . SER A 1 91 ? 13.073 7.935 -13.541 1.00 89.19 91 SER A C 1
ATOM 742 O O . SER A 1 91 ? 13.107 6.891 -12.899 1.00 89.19 91 SER A O 1
ATOM 744 N N . ASP A 1 92 ? 12.222 8.925 -13.275 1.00 92.94 92 ASP A N 1
ATOM 745 C CA . ASP A 1 92 ? 11.364 8.953 -12.089 1.00 92.94 92 ASP A CA 1
ATOM 746 C C . ASP A 1 92 ? 9.906 8.652 -12.445 1.00 92.94 92 ASP A C 1
ATOM 748 O O . ASP A 1 92 ? 9.046 8.583 -11.564 1.00 92.94 92 ASP A O 1
ATOM 752 N N . CYS A 1 93 ? 9.610 8.469 -13.733 1.00 93.56 93 CYS A N 1
ATOM 753 C CA . CYS A 1 93 ? 8.247 8.308 -14.214 1.00 93.56 93 CYS A CA 1
ATOM 754 C C . CYS A 1 93 ? 7.557 7.073 -13.620 1.00 93.56 93 CYS A C 1
ATOM 756 O O . CYS A 1 93 ? 6.410 7.176 -13.196 1.00 93.56 93 CYS A O 1
ATOM 758 N N . VAL A 1 94 ? 8.256 5.937 -13.505 1.00 94.38 94 VAL A N 1
ATOM 759 C CA . VAL A 1 94 ? 7.689 4.690 -12.969 1.00 94.38 94 VAL A CA 1
ATOM 760 C C . VAL A 1 94 ? 7.391 4.815 -11.467 1.00 94.38 94 VAL A C 1
ATOM 762 O O . VAL A 1 94 ? 6.246 4.578 -11.086 1.00 94.38 94 VAL A O 1
ATOM 765 N N . PRO A 1 95 ? 8.322 5.267 -10.598 1.00 95.38 95 PRO A N 1
ATOM 766 C CA . PRO A 1 95 ? 8.002 5.537 -9.195 1.00 95.38 95 PRO A CA 1
ATOM 767 C C . PRO A 1 95 ? 6.859 6.545 -9.018 1.00 95.38 95 PRO A C 1
ATOM 769 O O . PRO A 1 95 ? 5.940 6.312 -8.231 1.00 95.38 95 PRO A O 1
ATOM 772 N N . LYS A 1 96 ? 6.861 7.651 -9.778 1.00 94.69 96 LYS A N 1
ATOM 773 C CA . LYS A 1 96 ? 5.776 8.642 -9.709 1.00 94.69 96 LYS A CA 1
ATOM 774 C C . LYS A 1 96 ? 4.438 8.054 -10.173 1.00 94.69 96 LYS A C 1
ATOM 776 O O . LYS A 1 96 ? 3.412 8.356 -9.566 1.00 94.69 96 LYS A O 1
ATOM 781 N N . TYR A 1 97 ? 4.442 7.207 -11.201 1.00 95.25 97 TYR A N 1
ATOM 782 C CA . TYR A 1 97 ? 3.258 6.493 -11.672 1.00 95.25 97 TYR A CA 1
ATOM 783 C C . TYR A 1 97 ? 2.715 5.548 -10.599 1.00 95.25 97 TYR A C 1
ATOM 785 O O . TYR A 1 97 ? 1.535 5.626 -10.267 1.00 95.25 97 TYR A O 1
ATOM 793 N N . VAL A 1 98 ? 3.578 4.736 -9.979 1.00 94.88 98 VAL A N 1
ATOM 794 C CA . VAL A 1 98 ? 3.203 3.858 -8.858 1.00 94.88 98 VAL A CA 1
ATOM 795 C C . VAL A 1 98 ? 2.586 4.670 -7.721 1.00 94.88 98 VAL A C 1
ATOM 797 O O . VAL A 1 98 ? 1.529 4.302 -7.209 1.00 94.88 98 VAL A O 1
ATOM 800 N N . LYS A 1 99 ? 3.195 5.809 -7.361 1.00 93.69 99 LYS A N 1
ATOM 801 C CA . LYS A 1 99 ? 2.648 6.728 -6.356 1.00 93.69 99 LYS A CA 1
ATOM 802 C C . LYS A 1 99 ? 1.235 7.187 -6.723 1.00 93.69 99 LYS A C 1
ATOM 804 O O . LYS A 1 99 ? 0.319 7.045 -5.918 1.00 93.69 99 LYS A O 1
ATOM 809 N N . GLN A 1 100 ? 1.057 7.720 -7.930 1.00 92.00 100 GLN A N 1
ATOM 810 C CA . GLN A 1 100 ? -0.234 8.238 -8.388 1.00 92.00 100 GLN A CA 1
ATOM 811 C C . GLN A 1 100 ? -1.282 7.144 -8.575 1.00 92.00 100 GLN A C 1
ATOM 813 O O . GLN A 1 100 ? -2.459 7.412 -8.418 1.00 92.00 100 GLN A O 1
ATOM 818 N N . LYS A 1 101 ? -0.901 5.911 -8.897 1.00 92.00 101 LYS A N 1
ATOM 819 C CA . LYS A 1 101 ? -1.866 4.825 -9.074 1.00 92.00 101 LYS A CA 1
ATOM 820 C C . LYS A 1 101 ? -2.312 4.246 -7.731 1.00 92.00 101 LYS A C 1
ATOM 822 O O . LYS A 1 101 ? -3.504 4.136 -7.465 1.00 92.00 101 LYS A O 1
ATOM 827 N N . HIS A 1 102 ? -1.355 3.921 -6.867 1.00 92.50 102 HIS A N 1
ATOM 828 C CA . HIS A 1 102 ? -1.594 3.103 -5.675 1.00 92.50 102 HIS A CA 1
ATOM 829 C C . HIS A 1 102 ? -1.830 3.910 -4.392 1.00 92.50 102 HIS A C 1
ATOM 831 O O . HIS A 1 102 ? -2.302 3.352 -3.400 1.00 92.50 102 HIS A O 1
ATOM 837 N N . PHE A 1 103 ? -1.543 5.219 -4.400 1.00 89.94 103 PHE A N 1
ATOM 838 C CA . PHE A 1 103 ? -1.601 6.088 -3.215 1.00 89.94 103 PHE A CA 1
ATOM 839 C C . PHE A 1 103 ? -2.437 7.368 -3.429 1.00 89.94 103 PHE A C 1
ATOM 841 O O . PHE A 1 103 ? -2.194 8.386 -2.787 1.00 89.94 103 PHE A O 1
ATOM 848 N N . LEU A 1 104 ? -3.457 7.324 -4.301 1.00 78.81 104 LEU A N 1
ATOM 849 C CA . LEU A 1 104 ? -4.395 8.441 -4.550 1.00 78.81 104 LEU A CA 1
ATOM 850 C C . LEU A 1 104 ? -5.154 8.918 -3.304 1.00 78.81 104 LEU A C 1
ATOM 852 O O . LEU A 1 104 ? -5.493 10.094 -3.189 1.00 78.81 104 LEU A O 1
ATOM 856 N N . LYS A 1 105 ? -5.472 7.995 -2.392 1.00 72.00 105 LYS A N 1
ATOM 857 C CA . LYS A 1 105 ? -6.195 8.258 -1.141 1.00 72.00 105 LYS A CA 1
ATOM 858 C C . LYS A 1 105 ? -5.347 7.809 0.045 1.00 72.00 105 LYS A C 1
ATOM 860 O O . LYS A 1 105 ? -4.510 6.917 -0.095 1.00 72.00 105 LYS A O 1
ATOM 865 N N . ALA A 1 106 ? -5.596 8.408 1.211 1.00 66.38 106 ALA A N 1
ATOM 866 C CA . ALA A 1 106 ? -4.961 8.004 2.463 1.00 66.38 106 ALA A CA 1
ATOM 867 C C . ALA A 1 106 ? -5.099 6.484 2.672 1.00 66.38 106 ALA A C 1
ATOM 869 O O . ALA A 1 106 ? -6.180 5.928 2.476 1.00 66.38 106 ALA A O 1
ATOM 870 N N . GLY A 1 107 ? -4.000 5.821 3.032 1.00 72.31 107 GLY A N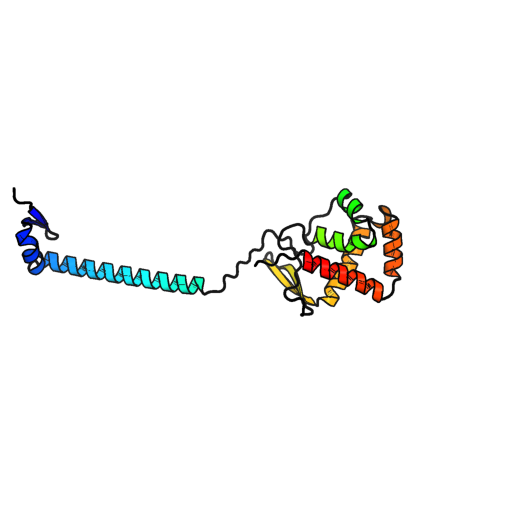 1
ATOM 871 C CA . GLY A 1 107 ? -3.953 4.378 3.272 1.00 72.31 107 GLY A CA 1
ATOM 872 C C . GLY A 1 107 ? -3.290 3.552 2.169 1.00 72.31 107 GLY A C 1
ATOM 873 O O . GLY A 1 107 ? -2.614 2.588 2.514 1.00 72.31 107 GLY A O 1
ATOM 874 N N . GLY A 1 108 ? -3.411 3.941 0.890 1.00 86.25 108 GLY A N 1
ATOM 875 C CA . GLY A 1 108 ? -2.857 3.205 -0.260 1.00 86.25 108 GLY A CA 1
ATOM 876 C C . GLY A 1 108 ? -3.307 1.735 -0.366 1.00 86.25 108 GLY A C 1
ATOM 877 O O . GLY A 1 108 ? -3.813 1.145 0.583 1.00 86.25 108 GLY A O 1
ATOM 878 N N . ASN A 1 109 ? -3.146 1.101 -1.527 1.00 92.00 109 ASN A N 1
ATOM 879 C CA . ASN A 1 109 ? -3.499 -0.324 -1.692 1.00 92.00 109 ASN A CA 1
ATOM 880 C C . ASN A 1 109 ? -2.298 -1.282 -1.623 1.00 92.00 109 ASN A C 1
ATOM 882 O O . ASN A 1 109 ? -2.440 -2.486 -1.840 1.00 92.00 109 ASN A O 1
ATOM 886 N N . ILE A 1 110 ? -1.131 -0.753 -1.248 1.00 93.69 110 ILE A N 1
ATOM 887 C CA . ILE A 1 110 ? 0.118 -1.482 -1.032 1.00 93.69 110 ILE A CA 1
ATOM 888 C C . ILE A 1 110 ? 0.753 -0.969 0.262 1.00 93.69 110 ILE A C 1
ATOM 890 O O . ILE A 1 110 ? 0.853 0.241 0.466 1.00 93.69 110 ILE A O 1
ATOM 894 N N . ARG A 1 111 ? 1.225 -1.874 1.125 1.00 92.38 111 ARG A N 1
ATOM 895 C CA . ARG A 1 111 ? 1.955 -1.513 2.350 1.00 92.38 111 ARG A CA 1
ATOM 896 C C . ARG A 1 111 ? 3.022 -2.532 2.721 1.00 92.38 111 ARG A C 1
ATOM 898 O O . ARG A 1 111 ? 2.905 -3.721 2.432 1.00 92.38 111 ARG A O 1
ATOM 905 N N . ILE A 1 112 ? 4.038 -2.076 3.440 1.00 92.31 112 ILE A N 1
ATOM 906 C CA . ILE A 1 112 ? 5.134 -2.884 3.974 1.00 92.31 112 ILE A CA 1
ATOM 907 C C . ILE A 1 112 ? 5.058 -2.812 5.503 1.00 92.31 112 ILE A C 1
ATOM 909 O O . ILE A 1 112 ? 5.557 -1.851 6.098 1.00 92.31 112 ILE A O 1
ATOM 913 N N . PRO A 1 113 ? 4.453 -3.827 6.157 1.00 88.06 113 PRO A N 1
ATOM 914 C CA . PRO A 1 113 ? 4.229 -3.812 7.603 1.00 88.06 113 PRO A CA 1
ATOM 915 C C . PRO A 1 113 ? 5.521 -3.708 8.412 1.00 88.06 113 PRO A C 1
ATOM 917 O O . PRO A 1 113 ? 5.553 -3.097 9.474 1.00 88.06 113 PRO A O 1
ATOM 920 N N . ASN A 1 114 ? 6.596 -4.323 7.917 1.00 87.44 114 ASN A N 1
ATOM 921 C CA . ASN A 1 114 ? 7.898 -4.298 8.562 1.00 87.44 114 ASN A CA 1
ATOM 922 C C . ASN A 1 114 ? 9.004 -4.232 7.507 1.00 87.44 114 ASN A C 1
ATOM 924 O O . ASN A 1 114 ? 9.144 -5.144 6.694 1.00 87.44 114 ASN A O 1
ATOM 928 N N . LYS A 1 115 ? 9.818 -3.173 7.565 1.00 84.69 115 LYS A N 1
ATOM 929 C CA . LYS A 1 115 ? 10.912 -2.916 6.617 1.00 84.69 115 LYS A CA 1
ATOM 930 C C . LYS A 1 115 ? 11.981 -4.015 6.625 1.00 84.69 115 LYS A C 1
ATOM 932 O O . LYS A 1 115 ? 12.599 -4.261 5.591 1.00 84.69 115 LYS A O 1
ATOM 937 N N . SER A 1 116 ? 12.196 -4.683 7.762 1.00 86.81 116 SER A N 1
ATOM 938 C CA . SER A 1 116 ? 13.204 -5.747 7.873 1.00 86.81 116 SER A CA 1
ATOM 939 C C . SER A 1 116 ? 12.753 -7.074 7.267 1.00 86.81 116 SER A C 1
ATOM 941 O O . SER A 1 116 ? 13.584 -7.937 6.994 1.00 86.81 116 SER A O 1
ATOM 943 N N . GLN A 1 117 ? 11.451 -7.250 7.034 1.00 87.88 117 GLN A N 1
ATOM 944 C CA . GLN A 1 117 ? 10.907 -8.484 6.486 1.00 87.88 117 GLN A CA 1
ATOM 945 C C . GLN A 1 117 ? 10.782 -8.389 4.965 1.00 87.88 117 GLN A C 1
ATOM 947 O O . GLN A 1 117 ? 10.403 -7.356 4.413 1.00 87.88 117 GLN A O 1
ATOM 952 N N . LYS A 1 118 ? 11.038 -9.507 4.282 1.00 92.81 118 LYS A N 1
ATOM 953 C CA . LYS A 1 118 ? 10.828 -9.662 2.834 1.00 92.81 118 LYS A CA 1
ATOM 954 C C . LYS A 1 118 ? 9.355 -9.885 2.478 1.00 92.81 118 LYS A C 1
ATOM 956 O O . LYS A 1 118 ? 9.025 -10.722 1.651 1.00 92.81 118 LYS A O 1
ATOM 961 N N . ARG A 1 119 ? 8.448 -9.164 3.138 1.00 93.75 119 ARG A N 1
ATOM 962 C CA . ARG A 1 119 ? 7.008 -9.294 2.905 1.00 93.75 119 ARG A CA 1
ATOM 963 C C . ARG A 1 119 ? 6.375 -7.952 2.597 1.00 93.75 119 ARG A C 1
ATOM 965 O O . ARG A 1 119 ? 6.705 -6.942 3.220 1.00 93.75 119 ARG A O 1
ATOM 972 N N . ILE A 1 120 ? 5.428 -7.984 1.678 1.00 94.38 120 ILE A N 1
ATOM 973 C CA . ILE A 1 120 ? 4.589 -6.854 1.299 1.00 94.38 120 ILE A CA 1
ATOM 974 C C . ILE A 1 120 ? 3.129 -7.286 1.383 1.00 94.38 120 ILE A C 1
ATOM 976 O O . ILE A 1 120 ? 2.813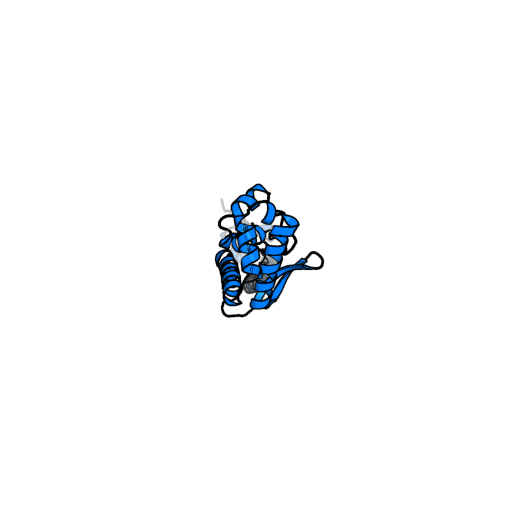 -8.462 1.210 1.00 94.38 120 ILE A O 1
ATOM 980 N N . GLN A 1 121 ? 2.244 -6.356 1.714 1.00 94.12 121 GLN A N 1
ATOM 981 C CA . GLN A 1 121 ? 0.809 -6.590 1.757 1.00 94.12 121 GLN A CA 1
ATOM 982 C C . GLN A 1 121 ? 0.126 -5.752 0.689 1.00 94.12 121 GLN A C 1
ATOM 984 O O . GLN A 1 121 ? 0.402 -4.561 0.554 1.00 94.12 121 GLN A O 1
ATOM 989 N N . VAL A 1 122 ? -0.775 -6.390 -0.045 1.00 94.25 122 VAL A N 1
ATOM 990 C CA . VAL A 1 122 ? -1.527 -5.793 -1.147 1.00 94.25 122 VAL A CA 1
ATOM 991 C C . VAL A 1 122 ? -3.006 -5.980 -0.859 1.00 94.25 122 VAL A C 1
ATOM 993 O O . VAL A 1 122 ? -3.419 -7.067 -0.453 1.00 94.25 122 VAL A O 1
ATOM 996 N N . LEU A 1 123 ? -3.794 -4.922 -1.014 1.00 92.31 123 LEU A N 1
ATOM 997 C CA . LEU A 1 123 ? -5.231 -4.986 -0.786 1.00 92.31 123 LEU A CA 1
ATOM 998 C C . LEU A 1 123 ? -5.911 -5.566 -2.028 1.00 92.31 123 LEU A C 1
ATOM 1000 O O . LEU A 1 123 ? -5.965 -4.897 -3.053 1.00 92.31 123 LEU A O 1
ATOM 1004 N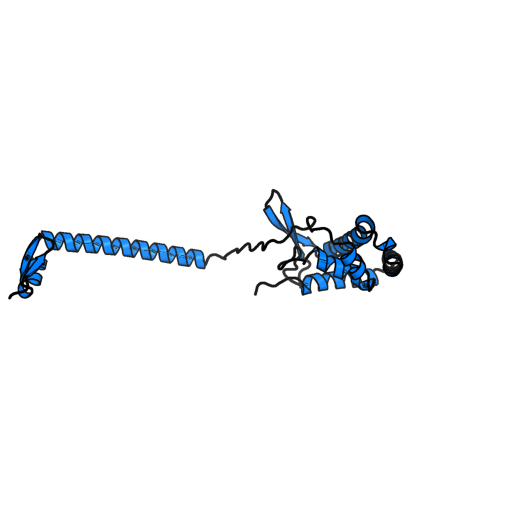 N . CYS A 1 124 ? -6.444 -6.777 -1.937 1.00 91.38 124 CYS A N 1
ATOM 1005 C CA . CYS A 1 124 ? -7.211 -7.425 -3.001 1.00 91.38 124 CYS A CA 1
ATOM 1006 C C . CYS A 1 124 ? -8.702 -7.452 -2.641 1.00 91.38 124 CYS A C 1
ATOM 1008 O O . CYS A 1 124 ? -9.064 -7.313 -1.473 1.00 91.38 124 CYS A O 1
ATOM 1010 N N . GLU A 1 125 ? -9.564 -7.640 -3.637 1.00 88.25 125 GLU A N 1
ATOM 1011 C CA . GLU A 1 125 ? -10.983 -7.928 -3.423 1.00 88.25 125 GLU A CA 1
ATOM 1012 C C . GLU A 1 125 ? -11.263 -9.383 -3.795 1.00 88.25 125 GLU A C 1
ATOM 1014 O O . GLU A 1 125 ? -11.084 -9.777 -4.948 1.00 88.25 125 GLU A O 1
ATOM 1019 N N . GLU A 1 126 ? -11.688 -10.177 -2.816 1.00 86.50 126 GLU A N 1
ATOM 1020 C CA . GLU A 1 126 ? -12.070 -11.577 -2.994 1.00 86.50 126 GLU A CA 1
ATOM 1021 C C . GLU A 1 126 ? -13.498 -11.762 -2.480 1.00 86.50 126 GLU A C 1
ATOM 1023 O O . GLU A 1 126 ? -13.819 -11.384 -1.358 1.00 86.50 126 GLU A O 1
ATOM 1028 N N . ALA A 1 127 ? -14.384 -12.305 -3.322 1.00 84.44 127 ALA A N 1
ATOM 1029 C CA . ALA A 1 127 ? -15.800 -12.518 -2.999 1.00 84.44 127 ALA A CA 1
ATOM 1030 C C . ALA A 1 127 ? -16.557 -11.260 -2.498 1.00 84.44 127 ALA A C 1
ATOM 1032 O O . ALA A 1 127 ? -17.514 -11.372 -1.736 1.00 84.44 127 ALA A O 1
ATOM 1033 N N . GLY A 1 128 ? -16.153 -10.065 -2.946 1.00 82.19 128 GLY A N 1
ATOM 1034 C CA . GLY A 1 128 ? -16.748 -8.789 -2.526 1.00 82.19 128 GLY A CA 1
ATOM 1035 C C . GLY A 1 128 ? -16.211 -8.250 -1.196 1.00 82.19 128 GLY A C 1
ATOM 1036 O O . GLY A 1 128 ? -16.649 -7.193 -0.738 1.00 82.19 128 GLY A O 1
ATOM 1037 N N . GLU A 1 129 ? -15.250 -8.940 -0.578 1.00 84.88 129 GLU A N 1
ATOM 1038 C CA . GLU A 1 129 ? -14.567 -8.491 0.630 1.00 84.88 129 GLU A CA 1
ATOM 1039 C C . GLU A 1 129 ? -13.145 -8.022 0.316 1.00 84.88 129 GLU A C 1
ATOM 1041 O O . GLU A 1 129 ? -12.406 -8.630 -0.459 1.00 84.88 129 GLU A O 1
ATOM 1046 N N . LYS A 1 130 ? -12.741 -6.913 0.943 1.00 87.25 130 LYS A N 1
ATOM 1047 C CA . LYS A 1 130 ? -11.388 -6.369 0.805 1.00 87.25 130 LYS A CA 1
ATOM 1048 C C . LYS A 1 130 ? -10.463 -7.050 1.804 1.00 87.25 130 LYS A C 1
ATOM 1050 O O . LYS A 1 130 ? -10.654 -6.913 3.012 1.00 87.25 130 LYS A O 1
ATOM 1055 N N . ILE A 1 131 ? -9.435 -7.731 1.311 1.00 89.56 131 ILE A N 1
ATOM 1056 C CA . ILE A 1 131 ? -8.487 -8.485 2.134 1.00 89.56 131 ILE A CA 1
ATOM 1057 C C . ILE A 1 131 ? -7.042 -8.086 1.835 1.00 89.56 131 ILE A C 1
ATOM 1059 O O . ILE A 1 131 ? -6.668 -7.797 0.700 1.00 89.56 131 ILE A O 1
ATOM 1063 N N . TRP A 1 132 ? -6.200 -8.069 2.867 1.00 91.56 132 TRP A N 1
ATOM 1064 C CA . TRP A 1 132 ? -4.764 -7.848 2.703 1.00 91.56 132 TRP A CA 1
ATOM 1065 C C . TRP A 1 132 ? -4.061 -9.175 2.427 1.00 91.56 132 TRP A C 1
ATOM 1067 O O . TRP A 1 132 ? -3.912 -10.005 3.325 1.00 91.56 132 TRP A O 1
ATOM 1077 N N . VAL A 1 133 ? -3.575 -9.352 1.203 1.00 93.12 133 VAL A N 1
ATOM 1078 C CA . VAL A 1 133 ? -2.821 -10.536 0.783 1.00 93.12 133 VAL A CA 1
ATOM 1079 C C . VAL A 1 133 ? -1.331 -10.273 0.961 1.00 93.12 133 VAL A C 1
ATOM 1081 O O . VAL A 1 133 ? -0.814 -9.241 0.534 1.00 93.12 133 VAL A O 1
ATOM 1084 N N . THR A 1 134 ? -0.627 -11.203 1.606 1.00 94.81 134 THR A N 1
ATOM 1085 C CA . THR A 1 134 ? 0.827 -11.108 1.797 1.00 94.81 134 THR A CA 1
ATOM 1086 C C . THR A 1 134 ? 1.555 -11.760 0.625 1.00 94.81 134 THR A C 1
ATOM 1088 O O . THR A 1 134 ? 1.236 -12.887 0.256 1.00 94.81 134 THR A O 1
ATOM 1091 N N . LYS A 1 135 ? 2.546 -11.064 0.066 1.00 95.44 135 LYS A N 1
ATOM 1092 C CA . LYS A 1 135 ? 3.407 -11.537 -1.028 1.00 95.44 135 LYS A CA 1
ATOM 1093 C C . LYS A 1 135 ? 4.885 -11.384 -0.660 1.00 95.44 135 LYS A C 1
ATOM 1095 O O . LYS A 1 135 ? 5.214 -10.642 0.276 1.00 95.44 135 LYS A O 1
ATOM 1100 N N . ASP A 1 136 ? 5.762 -12.073 -1.391 1.00 96.88 136 ASP A N 1
ATOM 1101 C CA . ASP A 1 136 ? 7.201 -11.804 -1.322 1.00 96.88 136 ASP A CA 1
ATOM 1102 C C . ASP A 1 136 ? 7.471 -10.379 -1.811 1.00 96.88 136 ASP A C 1
ATOM 1104 O O . ASP A 1 136 ? 6.919 -9.935 -2.819 1.00 96.88 136 ASP A O 1
ATOM 1108 N N . ARG A 1 137 ? 8.265 -9.635 -1.044 1.00 94.50 137 ARG A N 1
ATOM 1109 C CA . ARG A 1 137 ? 8.519 -8.223 -1.330 1.00 94.50 137 ARG A CA 1
ATOM 1110 C C . ARG A 1 137 ? 9.378 -8.041 -2.574 1.00 94.50 137 ARG A C 1
ATOM 1112 O O . ARG A 1 137 ? 9.077 -7.157 -3.366 1.00 94.50 137 ARG A O 1
ATO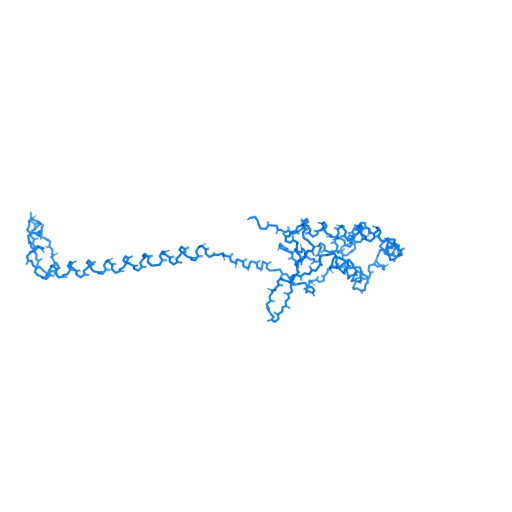M 1119 N N . ASP A 1 138 ? 10.464 -8.794 -2.693 1.00 93.25 138 ASP A N 1
ATOM 1120 C CA . ASP A 1 138 ? 11.465 -8.537 -3.727 1.00 93.25 138 ASP A CA 1
ATOM 1121 C C . ASP A 1 138 ? 10.880 -8.936 -5.102 1.00 93.25 138 ASP A C 1
ATOM 1123 O O . ASP A 1 138 ? 10.979 -8.163 -6.059 1.00 93.25 138 ASP A O 1
ATOM 1127 N N . ASP A 1 139 ? 10.156 -10.060 -5.165 1.00 94.81 139 ASP A N 1
ATOM 1128 C CA . ASP A 1 139 ? 9.458 -10.504 -6.380 1.00 94.81 139 ASP A CA 1
ATOM 1129 C C . ASP A 1 139 ? 8.308 -9.562 -6.764 1.00 94.81 139 ASP A C 1
ATOM 1131 O O . ASP A 1 139 ? 8.204 -9.137 -7.915 1.00 94.81 139 ASP A O 1
ATOM 1135 N N . PHE A 1 140 ? 7.475 -9.156 -5.798 1.00 95.56 140 PHE A N 1
ATOM 1136 C CA . PHE A 1 140 ? 6.346 -8.270 -6.088 1.00 95.56 140 PHE A CA 1
ATOM 1137 C C . PHE A 1 140 ? 6.787 -6.890 -6.582 1.00 95.56 140 PHE A C 1
ATOM 1139 O O . PHE A 1 140 ? 6.134 -6.326 -7.454 1.00 95.56 140 PHE A O 1
ATOM 1146 N N . ILE A 1 141 ? 7.870 -6.326 -6.035 1.00 95.19 141 ILE A N 1
ATOM 1147 C CA . ILE A 1 141 ? 8.384 -5.029 -6.498 1.00 95.19 141 ILE A CA 1
ATOM 1148 C C . ILE A 1 141 ? 8.855 -5.136 -7.947 1.00 95.19 141 ILE A C 1
ATOM 1150 O O . ILE A 1 141 ? 8.509 -4.275 -8.750 1.00 95.19 141 ILE A O 1
ATOM 1154 N N . LYS A 1 142 ? 9.567 -6.211 -8.295 1.00 93.94 142 LYS A N 1
ATOM 1155 C CA . LYS A 1 142 ? 10.015 -6.455 -9.668 1.00 93.94 142 LYS A CA 1
ATOM 1156 C C . LYS A 1 142 ? 8.836 -6.582 -10.638 1.00 93.94 142 LYS A C 1
ATOM 1158 O O . LYS A 1 142 ? 8.845 -5.966 -11.706 1.00 93.94 142 LYS A O 1
ATOM 1163 N N . ASP A 1 143 ? 7.810 -7.337 -10.252 1.00 94.81 143 ASP A N 1
ATOM 1164 C CA . ASP A 1 143 ? 6.585 -7.473 -11.045 1.00 94.81 143 ASP A CA 1
ATOM 1165 C C . ASP A 1 143 ? 5.863 -6.127 -11.180 1.00 94.81 143 ASP A C 1
ATOM 1167 O O . ASP A 1 143 ? 5.440 -5.753 -12.273 1.00 94.81 143 ASP A O 1
ATOM 1171 N N . LEU A 1 144 ? 5.774 -5.356 -10.093 1.00 95.25 144 LEU A N 1
ATOM 1172 C CA . LEU A 1 144 ? 5.158 -4.032 -10.088 1.00 95.25 144 LEU A CA 1
ATOM 1173 C C . LEU A 1 144 ? 5.889 -3.061 -11.024 1.00 95.25 144 LEU A C 1
ATOM 1175 O O . LEU A 1 144 ? 5.224 -2.311 -11.743 1.00 95.25 144 LEU A O 1
ATOM 1179 N N . THR A 1 145 ? 7.226 -3.096 -11.058 1.00 93.94 145 THR A N 1
ATOM 1180 C CA . THR A 1 145 ? 8.046 -2.333 -12.013 1.00 93.94 145 THR A CA 1
ATOM 1181 C C . THR A 1 145 ? 7.659 -2.682 -13.449 1.00 93.94 145 THR A C 1
ATOM 1183 O O . THR A 1 145 ? 7.325 -1.792 -14.235 1.00 93.94 145 THR A O 1
ATOM 1186 N N . GLY A 1 146 ? 7.658 -3.977 -13.781 1.00 92.62 146 GLY A N 1
ATOM 1187 C CA . GLY A 1 146 ? 7.364 -4.465 -15.131 1.00 92.62 146 GLY A CA 1
ATOM 1188 C C . GLY A 1 146 ? 5.938 -4.151 -15.585 1.00 92.62 146 GLY A C 1
ATOM 1189 O O . GLY A 1 146 ? 5.738 -3.647 -16.693 1.00 92.62 146 GLY A O 1
ATOM 1190 N N . ILE A 1 147 ? 4.952 -4.375 -14.711 1.00 94.06 147 ILE A N 1
ATOM 1191 C CA . ILE A 1 147 ? 3.543 -4.051 -14.971 1.00 94.06 147 ILE A CA 1
ATOM 1192 C C . ILE A 1 147 ? 3.382 -2.546 -15.190 1.00 94.06 147 ILE A C 1
ATOM 1194 O O . ILE A 1 147 ? 2.755 -2.139 -16.161 1.00 94.06 147 ILE A O 1
ATOM 1198 N N . SER A 1 148 ? 3.992 -1.714 -14.342 1.00 94.31 148 SER A N 1
ATOM 1199 C CA . SER A 1 148 ? 3.879 -0.254 -14.453 1.00 94.31 148 SER A CA 1
ATOM 1200 C C . SER A 1 148 ? 4.469 0.277 -15.759 1.00 94.31 148 SER A C 1
ATOM 1202 O O . SER A 1 148 ? 3.876 1.148 -16.391 1.00 94.31 148 SER A O 1
ATOM 1204 N N . MET A 1 149 ? 5.618 -0.250 -16.193 1.00 93.25 149 MET A N 1
ATOM 1205 C CA . MET A 1 149 ? 6.201 0.103 -17.492 1.00 93.25 149 MET A CA 1
ATOM 1206 C C . MET A 1 149 ? 5.301 -0.331 -18.651 1.00 93.25 149 MET A C 1
ATOM 1208 O O . MET A 1 149 ? 5.028 0.467 -19.545 1.00 93.25 149 MET A O 1
ATOM 1212 N N . THR A 1 150 ? 4.798 -1.565 -18.599 1.00 93.69 150 THR A N 1
ATOM 1213 C CA . THR A 1 150 ? 3.906 -2.112 -19.631 1.00 93.69 150 THR A CA 1
ATOM 1214 C C . THR A 1 150 ? 2.626 -1.289 -19.737 1.00 93.69 150 THR A C 1
ATOM 1216 O O . THR A 1 150 ? 2.223 -0.914 -20.829 1.00 93.69 150 THR A O 1
ATOM 1219 N N . GLU A 1 151 ? 2.010 -0.920 -18.613 1.00 93.75 151 GLU A N 1
ATOM 1220 C CA . GLU A 1 151 ? 0.814 -0.077 -18.614 1.00 93.75 151 GLU A CA 1
ATOM 1221 C C . GLU A 1 151 ? 1.089 1.331 -19.149 1.00 93.75 151 GLU A C 1
ATOM 1223 O O . GLU A 1 151 ? 0.276 1.859 -19.908 1.00 93.75 151 GLU A O 1
ATOM 1228 N N . LEU A 1 152 ? 2.216 1.951 -18.784 1.00 93.56 152 LEU A N 1
ATOM 1229 C CA . LEU A 1 152 ? 2.600 3.259 -19.322 1.00 93.56 152 LEU A CA 1
ATOM 1230 C C . LEU A 1 152 ? 2.688 3.230 -20.854 1.00 93.56 152 LEU A C 1
ATOM 1232 O O . LEU A 1 152 ? 2.171 4.138 -21.510 1.00 93.56 152 LEU A O 1
ATOM 1236 N N . ASP A 1 153 ? 3.268 2.179 -21.429 1.00 92.88 153 ASP A N 1
ATOM 1237 C CA . ASP A 1 153 ? 3.389 2.040 -22.880 1.00 92.88 153 ASP A CA 1
ATOM 1238 C C . ASP A 1 153 ? 2.096 1.579 -23.562 1.00 92.88 153 ASP A C 1
ATOM 1240 O O . ASP A 1 153 ? 1.605 2.263 -24.460 1.00 92.88 153 ASP A O 1
ATOM 1244 N N . GLU A 1 154 ? 1.509 0.461 -23.140 1.00 93.56 154 GLU A N 1
ATOM 1245 C CA . GLU A 1 154 ? 0.360 -0.148 -23.822 1.00 93.56 154 GLU A CA 1
ATOM 1246 C C . GLU A 1 154 ? -0.942 0.622 -23.586 1.00 93.56 154 GLU A C 1
ATOM 1248 O O . GLU A 1 154 ? -1.743 0.791 -24.506 1.00 93.56 154 GLU A O 1
ATOM 1253 N N . LYS A 1 155 ? -1.170 1.109 -22.359 1.00 92.81 155 LYS A N 1
ATOM 1254 C CA . LYS A 1 155 ? -2.436 1.756 -21.978 1.00 92.81 155 LYS A CA 1
ATOM 1255 C C . LYS A 1 155 ? -2.422 3.256 -22.239 1.00 92.81 155 LYS A C 1
ATOM 1257 O O . LYS A 1 155 ? -3.457 3.821 -22.591 1.00 92.81 155 LYS A O 1
ATOM 1262 N N . TYR A 1 156 ? -1.273 3.904 -22.046 1.00 92.88 156 TYR A N 1
ATOM 1263 C CA . TYR A 1 156 ? -1.157 5.360 -22.157 1.00 92.88 156 TYR A CA 1
ATOM 1264 C C . TYR A 1 156 ? -0.300 5.829 -23.334 1.00 92.88 156 TYR A C 1
ATOM 1266 O O . TYR A 1 156 ? -0.314 7.022 -23.628 1.00 92.88 156 TYR A O 1
ATOM 1274 N N . GLY A 1 157 ? 0.398 4.936 -24.042 1.00 93.00 157 GLY A N 1
ATOM 1275 C CA . GLY A 1 157 ? 1.218 5.313 -25.192 1.00 93.00 157 GLY A CA 1
ATOM 1276 C C . GLY A 1 157 ? 2.428 6.168 -24.815 1.00 93.00 157 GLY A C 1
ATOM 1277 O O . GLY A 1 157 ? 2.821 7.028 -25.604 1.00 93.00 157 GLY A O 1
ATOM 1278 N N . ALA A 1 158 ? 3.011 5.971 -23.627 1.00 92.38 158 ALA A N 1
ATOM 1279 C CA . ALA A 1 158 ? 4.099 6.794 -23.094 1.00 92.38 158 ALA A CA 1
ATOM 1280 C C . ALA A 1 158 ? 5.270 6.972 -24.076 1.00 92.38 158 ALA A C 1
ATOM 1282 O O . ALA A 1 158 ? 5.727 8.101 -24.283 1.00 92.38 158 ALA A O 1
ATOM 1283 N N . SER A 1 159 ? 5.695 5.901 -24.755 1.00 92.06 159 SER A N 1
ATOM 1284 C CA . SER A 1 159 ? 6.742 5.957 -25.787 1.00 92.06 159 SER A CA 1
ATOM 1285 C C . SER A 1 159 ? 6.414 6.838 -27.000 1.00 92.06 159 SER A C 1
ATOM 1287 O O . SER A 1 159 ? 7.332 7.313 -27.673 1.00 92.06 159 SER A O 1
ATOM 1289 N N . ASN A 1 160 ? 5.131 7.072 -27.288 1.00 91.94 160 ASN A N 1
ATOM 1290 C CA . ASN A 1 160 ? 4.692 7.981 -28.351 1.00 91.94 160 ASN A CA 1
ATOM 1291 C C . ASN A 1 160 ? 4.595 9.432 -27.862 1.00 91.94 160 ASN A C 1
ATOM 1293 O O . ASN A 1 160 ? 4.687 10.358 -28.666 1.00 91.94 160 ASN A O 1
ATOM 1297 N N . ILE A 1 161 ? 4.403 9.629 -26.555 1.00 91.69 161 ILE A N 1
ATOM 1298 C CA . ILE A 1 161 ? 4.208 10.941 -25.933 1.00 91.69 161 ILE A CA 1
ATOM 1299 C C . ILE A 1 161 ? 5.548 11.601 -25.586 1.00 91.69 161 ILE A C 1
ATOM 1301 O O . ILE A 1 161 ? 5.724 12.787 -25.863 1.00 91.69 161 ILE A O 1
ATOM 1305 N N . SER A 1 162 ? 6.487 10.859 -24.987 1.00 93.00 162 SER A N 1
ATOM 1306 C CA . SER A 1 162 ? 7.813 11.369 -24.617 1.00 93.00 162 SER A CA 1
ATOM 1307 C C . SER A 1 162 ? 8.920 10.541 -25.260 1.00 93.00 162 SER A C 1
ATOM 1309 O O . SER A 1 162 ? 9.117 9.357 -24.974 1.00 93.00 162 SER A O 1
ATOM 1311 N N . GLU A 1 163 ? 9.715 11.199 -26.103 1.00 92.62 163 GLU A N 1
ATOM 1312 C CA . GLU A 1 163 ? 10.908 10.587 -26.677 1.00 92.62 163 GLU A CA 1
ATOM 1313 C C . GLU A 1 163 ? 11.968 10.277 -25.604 1.00 92.62 163 GLU A C 1
ATOM 1315 O O . GLU A 1 163 ? 12.686 9.278 -25.718 1.00 92.62 163 GLU A O 1
ATOM 1320 N N . ASN A 1 164 ? 12.048 11.092 -24.545 1.00 92.94 164 ASN A N 1
ATOM 1321 C CA . ASN A 1 164 ? 12.958 10.857 -23.424 1.00 92.94 164 ASN A CA 1
ATOM 1322 C C . ASN A 1 164 ? 12.610 9.554 -22.708 1.00 92.94 164 ASN A C 1
ATOM 1324 O O . ASN A 1 164 ? 13.502 8.735 -22.472 1.00 92.94 164 ASN A O 1
ATOM 1328 N N . TYR A 1 165 ? 11.319 9.340 -22.431 1.00 93.31 165 TYR A N 1
ATOM 1329 C CA . TYR A 1 165 ? 10.826 8.087 -21.869 1.00 93.31 165 TYR A CA 1
ATOM 1330 C C . TYR A 1 165 ? 11.171 6.904 -22.772 1.00 93.31 165 TYR A C 1
ATOM 1332 O O . TYR A 1 165 ? 11.814 5.964 -22.314 1.00 93.31 165 TYR A O 1
ATOM 1340 N N . ARG A 1 166 ? 10.855 6.979 -24.071 1.00 93.00 166 ARG A N 1
ATOM 1341 C CA . ARG A 1 166 ? 11.145 5.899 -25.030 1.00 93.00 166 ARG A CA 1
ATOM 1342 C C . ARG A 1 166 ? 12.626 5.510 -25.041 1.00 93.00 166 ARG A C 1
ATOM 1344 O O . ARG A 1 166 ? 12.978 4.328 -25.000 1.00 93.00 166 ARG A O 1
ATOM 1351 N N . ARG A 1 167 ? 13.518 6.508 -25.086 1.00 91.94 167 ARG A N 1
ATOM 1352 C CA . ARG A 1 167 ? 14.976 6.292 -25.053 1.00 91.94 167 ARG A CA 1
ATOM 1353 C C . ARG A 1 167 ? 15.417 5.678 -23.727 1.00 91.94 167 ARG A C 1
ATOM 1355 O O . ARG A 1 167 ? 16.259 4.780 -23.727 1.00 91.94 167 ARG A O 1
ATOM 1362 N N . TRP A 1 168 ? 14.866 6.155 -22.614 1.00 93.19 168 TRP A N 1
ATOM 1363 C CA . TRP A 1 168 ? 15.149 5.620 -21.286 1.00 93.19 168 TRP A CA 1
ATOM 1364 C C . TRP A 1 168 ? 14.670 4.169 -21.142 1.00 93.19 168 TRP A C 1
ATOM 1366 O O . TRP A 1 168 ? 15.480 3.318 -20.783 1.00 93.19 168 TRP A O 1
ATOM 1376 N N . ALA A 1 169 ? 13.426 3.860 -21.513 1.00 90.19 169 ALA A N 1
ATOM 1377 C CA . ALA A 1 169 ? 12.838 2.523 -21.437 1.00 90.19 169 ALA A CA 1
ATOM 1378 C C . ALA A 1 169 ? 13.613 1.513 -22.298 1.00 90.19 169 ALA A C 1
ATOM 1380 O O . ALA A 1 169 ? 13.953 0.425 -21.837 1.00 90.19 169 ALA A O 1
ATOM 1381 N N . THR A 1 170 ? 14.013 1.908 -23.513 1.00 89.25 170 THR A N 1
ATOM 1382 C CA . THR A 1 170 ? 14.861 1.074 -24.384 1.00 89.25 170 THR A CA 1
ATOM 1383 C C . THR A 1 170 ? 16.210 0.762 -23.733 1.00 89.25 170 THR A C 1
ATOM 1385 O O . THR A 1 170 ? 16.690 -0.369 -23.799 1.00 89.25 170 THR A O 1
ATOM 1388 N N . ARG A 1 171 ? 16.842 1.750 -23.085 1.00 87.69 171 ARG A N 1
ATOM 1389 C CA . ARG A 1 171 ? 18.099 1.528 -22.353 1.00 87.69 171 ARG A CA 1
ATOM 1390 C C . ARG A 1 171 ? 17.885 0.649 -21.129 1.00 87.69 171 ARG A C 1
ATOM 1392 O O . ARG A 1 171 ? 18.711 -0.216 -20.879 1.00 87.69 171 ARG A O 1
ATOM 1399 N N . PHE A 1 172 ? 16.793 0.854 -20.399 1.00 87.81 172 PHE A N 1
ATOM 1400 C CA . PHE A 1 172 ? 16.457 0.087 -19.204 1.00 87.81 172 PHE A CA 1
ATOM 1401 C C . PHE A 1 172 ? 16.213 -1.396 -19.518 1.00 87.81 172 PHE A C 1
ATOM 1403 O O . PHE A 1 172 ? 16.766 -2.260 -18.840 1.00 87.81 172 PHE A O 1
ATOM 1410 N N . ASN A 1 173 ? 15.489 -1.709 -20.595 1.00 83.50 173 ASN A N 1
ATOM 1411 C CA . ASN A 1 173 ? 15.249 -3.096 -21.014 1.00 83.50 173 ASN A CA 1
ATOM 1412 C C . ASN A 1 173 ? 16.539 -3.839 -21.394 1.00 83.50 173 ASN A C 1
ATOM 1414 O O . ASN A 1 173 ? 16.619 -5.054 -21.247 1.00 83.50 173 ASN A O 1
ATOM 1418 N N . ASN A 1 174 ? 17.560 -3.101 -21.836 1.00 83.75 174 ASN A N 1
ATOM 1419 C CA . ASN A 1 174 ? 18.886 -3.629 -22.158 1.00 83.75 174 ASN A CA 1
ATOM 1420 C C . ASN A 1 174 ? 19.906 -3.428 -21.022 1.00 83.75 174 ASN A C 1
ATOM 1422 O O . ASN A 1 174 ? 21.100 -3.627 -21.230 1.00 83.75 174 ASN A O 1
ATOM 1426 N N . SER A 1 175 ? 19.466 -2.963 -19.850 1.00 81.75 175 SER A N 1
ATOM 1427 C CA . SER A 1 175 ? 20.361 -2.569 -18.764 1.00 81.75 175 SER A CA 1
ATOM 1428 C C . SER A 1 175 ? 20.752 -3.731 -17.856 1.00 81.75 175 SER A C 1
ATOM 1430 O O . SER A 1 175 ? 20.038 -4.726 -17.724 1.00 81.75 175 SER A O 1
ATOM 1432 N N . ASP A 1 176 ? 21.893 -3.572 -17.187 1.00 81.75 176 ASP A N 1
ATOM 1433 C CA . ASP A 1 176 ? 22.384 -4.535 -16.210 1.00 81.75 176 ASP A CA 1
ATOM 1434 C C . ASP A 1 176 ? 21.503 -4.602 -14.956 1.00 81.75 176 ASP A C 1
ATOM 1436 O O . ASP A 1 176 ? 20.825 -3.642 -14.572 1.00 81.75 176 ASP A O 1
ATOM 1440 N N . LYS A 1 177 ? 21.620 -5.722 -14.228 1.00 85.62 177 LYS A N 1
ATOM 1441 C CA . LYS A 1 177 ? 20.913 -5.982 -12.959 1.00 85.62 177 LYS A CA 1
ATOM 1442 C C . LYS A 1 177 ? 21.016 -4.834 -11.945 1.00 85.62 177 LYS A C 1
ATOM 1444 O O . LYS A 1 177 ? 20.092 -4.626 -11.169 1.00 85.62 177 LYS A O 1
ATOM 1449 N N . ILE A 1 178 ? 22.115 -4.075 -11.955 1.00 86.81 178 ILE A N 1
ATOM 1450 C CA . ILE A 1 178 ? 22.342 -2.940 -11.045 1.00 86.81 178 ILE A CA 1
ATOM 1451 C C . ILE A 1 178 ? 21.348 -1.800 -11.309 1.00 86.81 178 ILE A C 1
ATOM 1453 O O . ILE A 1 178 ? 20.840 -1.188 -10.369 1.00 86.81 178 ILE A O 1
ATOM 1457 N N . ILE A 1 179 ? 21.060 -1.506 -12.579 1.00 85.88 179 ILE A N 1
ATOM 1458 C CA . ILE A 1 179 ? 20.141 -0.427 -12.963 1.00 85.88 179 ILE A CA 1
ATOM 1459 C C . ILE A 1 179 ? 18.700 -0.829 -12.635 1.00 85.88 179 ILE A C 1
ATOM 1461 O O . ILE A 1 179 ? 17.961 -0.017 -12.079 1.00 85.88 179 ILE A O 1
ATOM 1465 N N . GLN A 1 180 ? 18.337 -2.090 -12.887 1.00 87.25 180 GLN A N 1
ATOM 1466 C CA . GLN A 1 180 ? 17.042 -2.650 -12.487 1.00 87.25 180 GLN A CA 1
ATOM 1467 C C . GLN A 1 180 ? 16.845 -2.557 -10.971 1.00 87.25 180 GLN A C 1
ATOM 1469 O O . GLN A 1 180 ? 15.882 -1.955 -10.504 1.00 87.25 180 GLN A O 1
ATOM 1474 N N . GLN A 1 181 ? 17.838 -3.008 -10.201 1.00 90.31 181 GLN A N 1
ATOM 1475 C CA . GLN A 1 181 ? 17.799 -2.948 -8.742 1.00 90.31 181 GLN A CA 1
ATOM 1476 C C . GLN A 1 181 ? 17.691 -1.510 -8.212 1.00 90.31 181 GLN A C 1
ATOM 1478 O O . GLN A 1 181 ? 17.066 -1.268 -7.178 1.00 90.31 181 GLN A O 1
ATOM 1483 N N . LYS A 1 182 ? 18.280 -0.528 -8.905 1.00 92.31 182 LYS A N 1
ATOM 1484 C CA . LYS A 1 182 ? 18.138 0.886 -8.539 1.00 92.31 182 LYS A CA 1
ATOM 1485 C C . LYS A 1 182 ? 16.691 1.365 -8.685 1.00 92.31 182 LYS A C 1
ATOM 1487 O O . LYS A 1 182 ? 16.217 2.067 -7.794 1.00 92.31 182 LYS A O 1
ATOM 1492 N N . LEU A 1 183 ? 16.007 0.991 -9.767 1.00 92.25 183 LEU A N 1
ATOM 1493 C CA . LEU A 1 183 ? 14.605 1.352 -9.987 1.00 92.25 183 LEU A CA 1
ATOM 1494 C C . LEU A 1 183 ? 13.683 0.648 -8.983 1.00 92.25 183 LEU A C 1
ATOM 1496 O O . LEU A 1 183 ? 12.857 1.304 -8.351 1.00 92.25 183 LEU A O 1
ATOM 1500 N N . ASP A 1 184 ? 13.895 -0.647 -8.754 1.00 92.62 184 ASP A N 1
ATOM 1501 C CA . ASP A 1 184 ? 13.142 -1.421 -7.760 1.00 92.62 184 ASP A CA 1
ATOM 1502 C C . ASP A 1 184 ? 13.276 -0.800 -6.358 1.00 92.62 184 ASP A C 1
ATOM 1504 O O . ASP A 1 184 ? 12.291 -0.630 -5.637 1.00 92.62 184 ASP A O 1
ATOM 1508 N N . ASN A 1 185 ? 14.482 -0.349 -5.991 1.00 93.88 185 ASN A N 1
ATOM 1509 C CA . ASN A 1 185 ? 14.705 0.382 -4.744 1.00 93.88 185 ASN A CA 1
ATOM 1510 C C . ASN A 1 185 ? 13.945 1.718 -4.701 1.00 93.88 185 ASN A C 1
ATOM 1512 O O . ASN A 1 185 ? 13.402 2.071 -3.656 1.00 93.88 185 ASN A O 1
ATOM 1516 N N . GLN A 1 186 ? 13.876 2.470 -5.804 1.00 95.19 186 GLN A N 1
ATOM 1517 C CA . GLN A 1 186 ? 13.092 3.712 -5.849 1.00 95.19 186 GLN A CA 1
ATOM 1518 C C . GLN A 1 186 ? 11.595 3.452 -5.643 1.00 95.19 186 GLN A C 1
ATOM 1520 O O . GLN A 1 186 ? 10.936 4.208 -4.924 1.00 95.19 186 GLN A O 1
ATOM 1525 N N . ILE A 1 187 ? 11.058 2.376 -6.220 1.00 94.50 187 ILE A N 1
ATOM 1526 C CA . ILE A 1 187 ? 9.663 1.968 -6.008 1.00 94.50 187 ILE A CA 1
ATOM 1527 C C . ILE A 1 187 ? 9.442 1.542 -4.556 1.00 94.50 187 ILE A C 1
ATOM 1529 O O . ILE A 1 187 ? 8.471 1.971 -3.931 1.00 94.50 187 ILE A O 1
ATOM 1533 N N . LEU A 1 188 ? 10.370 0.769 -3.987 1.00 94.12 188 LEU A N 1
ATOM 1534 C CA . LEU A 1 188 ? 10.335 0.387 -2.578 1.00 94.12 188 LEU A CA 1
ATOM 1535 C C . LEU A 1 188 ? 10.250 1.621 -1.669 1.00 94.12 188 LEU A C 1
ATOM 1537 O O . LEU A 1 188 ? 9.361 1.693 -0.821 1.00 94.12 188 LEU A O 1
ATOM 1541 N N . TYR A 1 189 ? 11.133 2.606 -1.855 1.00 94.19 189 TYR A N 1
ATOM 1542 C CA . TYR A 1 189 ? 11.097 3.843 -1.069 1.00 94.19 189 TYR A CA 1
ATOM 1543 C C . TYR A 1 189 ? 9.822 4.646 -1.316 1.00 94.19 189 TYR A C 1
ATOM 1545 O O . TYR A 1 189 ? 9.229 5.141 -0.365 1.00 94.19 189 TYR A O 1
ATOM 1553 N N . THR A 1 190 ? 9.322 4.672 -2.552 1.00 94.25 190 THR A N 1
ATOM 1554 C CA . THR A 1 190 ? 8.034 5.305 -2.865 1.00 94.25 190 THR A CA 1
ATOM 1555 C C . THR A 1 190 ? 6.896 4.695 -2.046 1.00 94.25 190 THR A C 1
ATOM 1557 O O . THR A 1 190 ? 6.091 5.430 -1.479 1.00 94.25 190 THR A O 1
ATOM 1560 N N . ILE A 1 191 ? 6.836 3.370 -1.916 1.00 93.31 191 ILE A N 1
ATOM 1561 C CA . ILE A 1 191 ? 5.825 2.703 -1.081 1.00 93.31 191 ILE A CA 1
ATOM 1562 C C . ILE A 1 191 ? 6.025 3.057 0.398 1.00 93.31 191 ILE A C 1
ATOM 1564 O O . ILE A 1 191 ? 5.064 3.385 1.093 1.00 93.31 191 ILE A O 1
ATOM 1568 N N . LEU A 1 192 ? 7.269 3.023 0.882 1.00 91.62 192 LEU A N 1
ATOM 1569 C CA . LEU A 1 192 ? 7.587 3.321 2.281 1.00 91.62 192 LEU A CA 1
ATOM 1570 C C . LEU A 1 192 ? 7.277 4.768 2.684 1.00 91.62 192 LEU A C 1
ATOM 1572 O O . LEU A 1 192 ? 6.899 4.991 3.833 1.00 91.62 192 LEU A O 1
ATOM 1576 N N . ASP A 1 193 ? 7.437 5.718 1.765 1.00 91.25 193 ASP A N 1
ATOM 1577 C CA . ASP A 1 193 ? 7.225 7.147 2.010 1.00 91.25 193 ASP A CA 1
ATOM 1578 C C . ASP A 1 193 ? 5.744 7.541 1.944 1.00 91.25 193 ASP A C 1
ATOM 1580 O O . ASP A 1 193 ? 5.344 8.533 2.552 1.00 91.25 193 ASP A O 1
ATOM 1584 N N . ASN A 1 194 ? 4.925 6.782 1.205 1.00 89.00 194 ASN A N 1
ATOM 1585 C CA . ASN A 1 194 ? 3.508 7.099 0.992 1.00 89.00 194 ASN A CA 1
ATOM 1586 C C . ASN A 1 194 ? 2.550 6.196 1.785 1.00 89.00 194 ASN A C 1
ATOM 1588 O O . ASN A 1 194 ? 1.354 6.488 1.836 1.00 89.00 194 ASN A O 1
ATOM 1592 N N . GLN A 1 195 ? 3.037 5.137 2.443 1.00 85.38 195 GLN A N 1
ATOM 1593 C CA . GLN A 1 195 ? 2.216 4.401 3.402 1.00 85.38 195 GLN A CA 1
ATOM 1594 C C . GLN A 1 195 ? 1.989 5.250 4.661 1.00 85.38 195 GLN A C 1
ATOM 1596 O O . GLN A 1 195 ? 2.922 5.646 5.361 1.00 85.38 195 GLN A O 1
ATOM 1601 N N . THR A 1 196 ? 0.728 5.542 4.963 1.00 69.12 196 THR A N 1
ATOM 1602 C CA . THR A 1 196 ? 0.353 6.200 6.214 1.00 69.12 196 THR A CA 1
ATOM 1603 C C . THR A 1 196 ? 0.443 5.182 7.342 1.00 69.12 196 THR A C 1
ATOM 1605 O O . THR A 1 196 ? -0.296 4.200 7.360 1.00 69.12 196 THR A O 1
ATOM 1608 N N . TYR A 1 197 ? 1.361 5.403 8.281 1.00 57.62 197 TYR A N 1
ATOM 1609 C CA . TYR A 1 197 ? 1.334 4.695 9.552 1.00 57.62 197 TYR A CA 1
ATOM 1610 C C . TYR A 1 197 ? 0.242 5.333 10.404 1.00 57.62 197 TYR A C 1
ATOM 1612 O O . TYR A 1 197 ? 0.409 6.470 10.851 1.00 57.62 197 TYR A O 1
ATOM 1620 N N . ASP A 1 198 ? -0.861 4.618 10.613 1.00 49.09 198 ASP A N 1
ATOM 1621 C CA . ASP A 1 198 ? -1.756 4.928 11.723 1.00 49.09 198 ASP A CA 1
ATOM 1622 C C . ASP A 1 198 ? -0.909 4.833 13.004 1.00 49.09 198 ASP A C 1
ATOM 1624 O O . ASP A 1 198 ? -0.410 3.760 13.352 1.00 49.09 198 ASP A O 1
ATOM 1628 N N . LYS A 1 199 ? -0.629 5.992 13.610 1.00 36.84 199 LYS A N 1
ATOM 1629 C CA . LYS A 1 199 ? 0.018 6.107 14.921 1.00 36.84 199 LYS A CA 1
ATOM 1630 C C . LYS A 1 199 ? -1.001 5.893 16.025 1.00 36.84 199 LYS A C 1
ATOM 1632 O O . LYS A 1 199 ? -2.130 6.409 15.874 1.00 36.84 199 LYS A O 1
#

Secondary structure (DSSP, 8-state):
---EEE-TTS-EEETTTHHHHHHH-HHHHHHHHHHHHHHHHHHHHHHHHHHHHHHHHHS--------SPPPTT-PPPPPHHHHHHHTSSTTTHHHHHHHHHH-SSTT-SEE-S-TTSSEEEEEEEETTEEEEEEEEHHHHHHHHHHHHHHHHHHTT-HHHH-HHHHHHHHHHHT--HHHHHHHHHHHHHHHHHHS----

pLDDT: mean 86.93, std 11.04, range [36.84, 96.88]

Sequence (199 aa):
MSENVRTLCGKLHSKSNISKHRKTCLKCIKYEQSERRRIQEEKCEIDQLKARLDELEKQPKTTNVFVNIIPFSQEPMLSQETIKELLEPASDCVPKYVKQKHFLKAGGNIRIPNKSQKRIQVLCEEAGEKIWVTKDRDDFIKDLTGISMTELDEKYGASNISENYRRWATRFNNSDKIIQQKLDNQILYTILDNQTYDK

Radius of gyration: 35.4 Å; chains: 1; bounding box: 74×36×93 Å